Protein AF-A0A4U5UDA3-F1 (afdb_monomer)

Foldseek 3Di:
DDDPPPPDDDDDPVPDDPPPVVVVDDDDDDDDQDDDDPDPVHDPDPDDDDPCLPPPPPPDDHDDPVPDPVPPPDDPDDPDDDDDDDDPQDDDDPPPDAPNDPDHDPPDDPDPVCVVVVVVVVVVVVVVVPDDDDPPPDPPDPDDPDDDDPPDDPDPDDPDDDPDDPDDPPDCPDDDPPDDDADDVDDVPDPDPPPPPDDPDVPDDDDDDDDDDDPDDDDDDPDDPDDDDDPVVVVCVVPDDPVCPPPDDPPPDDD

Sequence (255 aa):
MSYISVGDKYIPHTNRPFNESAYRSRQMQAGIAKQRCALQNGFFDKTFNRIFERSYYGTLSGPVEAMSPLSVPRKAHRPPGRNIVTSPPKKGSGYSYPNVTLSKIELYASDPYGRAKEALKREATVHRSKLRGGPFKLNLHPSDYFQGNPYRTDKPLPPANKPVPPGQKVSPVPFKPPSPSKKIGGMKAGTFDTYPSHSADPYIIRRSKKSNQEPVFRPAPGPKSTPVKSIIAVNVNRSVHSANYTSAIPTVMTV

Secondary structure (DSSP, 8-state):
---TTSSPPP--GGG--S-TTTTTSPPP-PPPPPP--SSSTTSSSSS---TTTT-TT-SS-S--GGG-TTTS-PPPPPPPPPPP-PPPPPPS-TTTSTTSSSSPP------TT-HHHHHHHHHHHHHHHH--SSS---------SSPPPTT---SPPPPPPPPPP------------SSPPPPTTS----SS---------TT---PPPPP----------PPPSS-PPPHHHHHHHHH--TTTTTS--------

Mean predicted aligned error: 24.41 Å

InterPro domains:
  IPR029358 Cilia-and flagella-associated protein 96 [PF15239] (1-54)
  IPR029358 Cilia-and flagella-associated protein 96 [PF15239] (55-237)
  IPR029358 Cilia-and flagella-associated protein 96 [PTHR31144] (55-242)

Structure (mmCIF, N/CA/C/O backbone):
data_AF-A0A4U5UDA3-F1
#
_entry.id   AF-A0A4U5UDA3-F1
#
loop_
_atom_site.group_PDB
_atom_site.id
_atom_site.type_symbol
_atom_site.label_atom_id
_atom_site.label_alt_id
_atom_site.label_comp_id
_atom_site.label_asym_id
_atom_site.label_entity_id
_atom_site.label_seq_id
_atom_site.pdbx_PDB_ins_code
_atom_site.Cartn_x
_atom_site.Cartn_y
_atom_site.Cartn_z
_atom_site.occupancy
_atom_site.B_iso_or_equiv
_atom_site.auth_seq_id
_atom_site.auth_comp_id
_atom_site.auth_asym_id
_atom_site.auth_atom_id
_atom_site.pdbx_PDB_model_num
ATOM 1 N N . MET A 1 1 ? 50.862 -26.702 3.708 1.00 57.09 1 MET A N 1
ATOM 2 C CA . MET A 1 1 ? 50.309 -25.579 4.494 1.00 57.09 1 MET A CA 1
ATOM 3 C C . MET A 1 1 ? 49.448 -24.731 3.563 1.00 57.09 1 MET A C 1
ATOM 5 O O . MET A 1 1 ? 49.996 -23.978 2.771 1.00 57.09 1 MET A O 1
ATOM 9 N N . SER A 1 2 ? 48.130 -24.925 3.547 1.00 57.81 2 SER A N 1
ATOM 10 C CA . SER A 1 2 ? 47.209 -24.116 2.733 1.00 57.81 2 SER A CA 1
ATOM 11 C C . SER A 1 2 ? 46.661 -22.963 3.572 1.00 57.81 2 SER A C 1
ATOM 13 O O . SER A 1 2 ? 46.203 -23.184 4.692 1.00 57.81 2 SER A O 1
ATOM 15 N N . TYR A 1 3 ? 46.726 -21.739 3.048 1.00 63.91 3 TYR A N 1
ATOM 16 C CA . TYR A 1 3 ? 46.222 -20.550 3.734 1.00 63.91 3 TYR A CA 1
ATOM 17 C C . TYR A 1 3 ? 44.693 -20.484 3.660 1.00 63.91 3 TYR A C 1
ATOM 19 O O . TYR A 1 3 ? 44.097 -20.664 2.603 1.00 63.91 3 TYR A O 1
ATOM 27 N N . ILE A 1 4 ? 44.074 -20.198 4.804 1.00 68.56 4 ILE A N 1
ATOM 28 C CA . ILE A 1 4 ? 42.623 -20.247 5.054 1.00 68.56 4 ILE A CA 1
ATOM 29 C C . ILE A 1 4 ? 41.870 -19.066 4.402 1.00 68.56 4 ILE A C 1
ATOM 31 O O . ILE A 1 4 ? 40.653 -18.998 4.461 1.00 68.56 4 ILE A O 1
ATOM 35 N N . SER A 1 5 ? 42.582 -18.112 3.797 1.00 68.56 5 SER A N 1
ATOM 36 C CA . SER A 1 5 ? 42.039 -16.815 3.367 1.00 68.56 5 SER A CA 1
ATOM 37 C C . SER A 1 5 ? 41.982 -16.613 1.851 1.00 68.56 5 SER A C 1
ATOM 39 O O . SER A 1 5 ? 41.682 -15.512 1.385 1.00 68.56 5 SER A O 1
ATOM 41 N N . VAL A 1 6 ? 42.276 -17.640 1.050 1.00 63.12 6 VAL A N 1
ATOM 42 C CA . VAL A 1 6 ? 42.279 -17.507 -0.412 1.00 63.12 6 VAL A CA 1
ATOM 43 C C . VAL A 1 6 ? 40.845 -17.617 -0.942 1.00 63.12 6 VAL A C 1
ATOM 45 O O . VAL A 1 6 ? 40.349 -18.712 -1.185 1.00 63.12 6 VAL A O 1
ATOM 48 N N . GLY A 1 7 ? 40.179 -16.470 -1.117 1.00 70.38 7 GLY A N 1
ATOM 49 C CA . GLY A 1 7 ? 38.865 -16.362 -1.771 1.00 70.38 7 GLY A CA 1
ATOM 50 C C . GLY A 1 7 ? 37.795 -15.601 -0.983 1.00 70.38 7 GLY A C 1
ATOM 51 O O . GLY A 1 7 ? 36.804 -15.163 -1.572 1.00 70.38 7 GLY A O 1
ATOM 52 N N . ASP A 1 8 ? 38.006 -15.373 0.314 1.00 78.56 8 ASP A N 1
ATOM 53 C CA . ASP A 1 8 ? 37.035 -14.674 1.153 1.00 78.56 8 ASP A CA 1
ATOM 54 C C . ASP A 1 8 ? 37.153 -13.153 1.011 1.00 78.56 8 ASP A C 1
ATOM 56 O O . ASP A 1 8 ? 38.218 -12.551 1.167 1.00 78.56 8 ASP A O 1
ATOM 60 N N . LYS A 1 9 ? 36.025 -12.499 0.713 1.00 75.44 9 LYS A N 1
ATOM 61 C CA . LYS A 1 9 ? 35.951 -11.037 0.615 1.00 75.44 9 LYS A CA 1
ATOM 62 C C . LYS A 1 9 ? 36.095 -10.428 2.010 1.00 75.44 9 LYS A C 1
ATOM 64 O O . LYS A 1 9 ? 35.239 -10.639 2.865 1.00 75.44 9 LYS A O 1
ATOM 69 N N . TYR A 1 10 ? 37.139 -9.628 2.217 1.00 72.69 10 TYR A N 1
ATOM 70 C CA . TYR A 1 10 ? 37.336 -8.870 3.452 1.00 72.69 10 TYR A CA 1
ATOM 71 C C . TYR A 1 10 ? 36.160 -7.910 3.705 1.00 72.69 10 TYR A C 1
ATOM 73 O O . TYR A 1 10 ? 35.870 -7.040 2.881 1.00 72.69 10 TYR A O 1
ATOM 81 N N . ILE A 1 11 ? 35.486 -8.060 4.851 1.00 72.31 11 ILE A N 1
ATOM 82 C CA . ILE A 1 11 ? 34.421 -7.154 5.301 1.00 72.31 11 ILE A CA 1
ATOM 83 C C . ILE A 1 11 ? 35.021 -6.217 6.356 1.00 72.31 11 ILE A C 1
ATOM 85 O O . ILE A 1 11 ? 35.359 -6.682 7.447 1.00 72.31 11 ILE A O 1
ATOM 89 N N . PRO A 1 12 ? 35.159 -4.907 6.078 1.00 73.12 12 PRO A N 1
ATOM 90 C CA . PRO A 1 12 ? 35.740 -3.980 7.036 1.00 73.12 12 PRO A CA 1
ATOM 91 C C . PRO A 1 12 ? 34.830 -3.834 8.263 1.00 73.12 12 PRO A C 1
ATOM 93 O O . PRO A 1 12 ? 33.619 -3.635 8.149 1.00 73.12 12 PRO A O 1
ATOM 96 N N . HIS A 1 13 ? 35.430 -3.890 9.454 1.00 67.62 13 HIS A N 1
ATOM 97 C CA . HIS A 1 13 ? 34.726 -3.784 10.740 1.00 67.62 13 HIS A CA 1
ATOM 98 C C . HIS A 1 13 ? 34.085 -2.401 10.983 1.00 67.62 13 HIS A C 1
ATOM 100 O O . HIS A 1 13 ? 33.337 -2.211 11.935 1.00 67.62 13 HIS A O 1
ATOM 106 N N . THR A 1 14 ? 34.346 -1.426 10.113 1.00 70.44 14 THR A N 1
ATOM 107 C CA . THR A 1 14 ? 33.952 -0.024 10.288 1.00 70.44 14 THR A CA 1
ATOM 108 C C . THR A 1 14 ? 32.455 0.247 10.116 1.00 70.44 14 THR A C 1
ATOM 110 O O . THR A 1 14 ? 31.993 1.292 10.558 1.00 70.44 14 THR A O 1
ATOM 113 N N . ASN A 1 15 ? 31.676 -0.678 9.539 1.00 61.84 15 ASN A N 1
ATOM 114 C CA . ASN A 1 15 ? 30.253 -0.455 9.231 1.00 61.84 15 ASN A CA 1
ATOM 115 C C . ASN A 1 15 ? 29.266 -1.325 10.028 1.00 61.84 15 ASN A C 1
ATOM 117 O O . ASN A 1 15 ? 28.078 -1.343 9.700 1.00 61.84 15 ASN A O 1
ATOM 121 N N . ARG A 1 16 ? 29.711 -2.050 11.064 1.00 69.06 16 ARG A N 1
ATOM 122 C CA . ARG A 1 16 ? 28.808 -2.870 11.886 1.00 69.06 16 ARG A CA 1
ATOM 123 C C . ARG A 1 16 ? 28.609 -2.221 13.259 1.00 69.06 16 ARG A C 1
ATOM 125 O O . ARG A 1 16 ? 29.498 -2.333 14.098 1.00 69.06 16 ARG A O 1
ATOM 132 N N . PRO A 1 17 ? 27.474 -1.540 13.512 1.00 70.19 17 PRO A N 1
ATOM 133 C CA . PRO A 1 17 ? 27.211 -0.985 14.831 1.00 70.19 17 PRO A CA 1
ATOM 134 C C . PRO A 1 17 ? 27.114 -2.123 15.852 1.00 70.19 17 PRO A C 1
ATOM 136 O O . PRO A 1 17 ? 26.451 -3.138 15.617 1.00 70.19 17 PRO A O 1
ATOM 139 N N . PHE A 1 18 ? 27.793 -1.957 16.984 1.00 75.75 18 PHE A N 1
ATOM 140 C CA . PHE A 1 18 ? 27.690 -2.882 18.105 1.00 75.75 18 PHE A CA 1
ATOM 141 C C . PHE A 1 18 ? 26.236 -2.907 18.607 1.00 75.75 18 PHE A C 1
ATOM 143 O O . PHE A 1 18 ? 25.654 -1.857 18.867 1.00 75.75 18 PHE A O 1
ATOM 150 N N . ASN A 1 19 ? 25.653 -4.103 18.734 1.00 75.38 19 ASN A N 1
ATOM 151 C CA . ASN A 1 19 ? 24.286 -4.326 19.226 1.00 75.38 19 ASN A CA 1
ATOM 152 C C . ASN A 1 19 ? 23.166 -3.691 18.364 1.00 75.38 19 ASN A C 1
ATOM 154 O O . ASN A 1 19 ? 22.422 -2.808 18.791 1.00 75.38 19 ASN A O 1
ATOM 158 N N . GLU A 1 20 ? 22.996 -4.207 17.145 1.00 75.56 20 GLU A N 1
ATOM 159 C CA . GLU A 1 20 ? 21.968 -3.780 16.181 1.00 75.56 20 GLU A CA 1
ATOM 160 C C . GLU A 1 20 ? 20.523 -3.843 16.726 1.00 75.56 20 GLU A C 1
ATOM 162 O O . GLU A 1 20 ? 19.676 -3.030 16.348 1.00 75.56 20 GLU A O 1
ATOM 167 N N . SER A 1 21 ? 20.229 -4.765 17.649 1.00 75.69 21 SER A N 1
ATOM 168 C CA . SER A 1 21 ? 18.910 -4.883 18.286 1.00 75.69 21 SER A CA 1
ATOM 169 C C . SER A 1 21 ? 18.528 -3.659 19.117 1.00 75.69 21 SER A C 1
ATOM 171 O O . SER A 1 21 ? 17.359 -3.271 19.103 1.00 75.69 21 SER A O 1
ATOM 173 N N . ALA A 1 22 ? 19.492 -3.012 19.780 1.00 74.44 22 ALA A N 1
ATOM 174 C CA . ALA A 1 22 ? 19.234 -1.838 20.615 1.00 74.44 22 ALA A CA 1
ATOM 175 C C . ALA A 1 22 ? 18.754 -0.624 19.800 1.00 74.44 22 ALA A C 1
ATOM 177 O O . ALA A 1 22 ? 17.967 0.183 20.292 1.00 74.44 22 ALA A O 1
ATOM 178 N N . TYR A 1 23 ? 19.161 -0.527 18.530 1.00 70.44 23 TYR A N 1
ATOM 179 C CA . TYR A 1 23 ? 18.748 0.549 17.622 1.00 70.44 23 TYR A CA 1
ATOM 180 C C . TYR A 1 23 ? 17.353 0.344 17.018 1.00 70.44 23 TYR A C 1
ATOM 182 O O . TYR A 1 23 ? 16.789 1.274 16.442 1.00 70.44 23 TYR A O 1
ATOM 190 N N . ARG A 1 24 ? 16.792 -0.870 17.107 1.00 76.38 24 ARG A N 1
ATOM 191 C CA . ARG A 1 24 ? 15.527 -1.234 16.446 1.00 76.38 24 ARG A CA 1
ATOM 192 C C . ARG A 1 24 ? 14.320 -1.261 17.392 1.00 76.38 24 ARG A C 1
ATOM 194 O O . ARG A 1 24 ? 13.186 -1.212 16.918 1.00 76.38 24 ARG A O 1
ATOM 201 N N . SER A 1 25 ? 14.529 -1.347 18.705 1.00 78.62 25 SER A N 1
ATOM 202 C CA . SER A 1 25 ? 13.454 -1.407 19.709 1.00 78.62 25 SER A CA 1
ATOM 203 C C . SER A 1 25 ? 12.977 -0.025 20.182 1.00 78.62 25 SER A C 1
ATOM 205 O O . SER A 1 25 ? 13.699 0.965 20.089 1.00 78.62 25 SER A O 1
ATOM 207 N N . ARG A 1 26 ? 11.752 0.054 20.728 1.00 79.75 26 ARG A N 1
ATOM 208 C CA . ARG A 1 26 ? 11.249 1.284 21.374 1.00 79.75 26 ARG A CA 1
ATOM 209 C C . ARG A 1 26 ? 12.053 1.584 22.638 1.00 79.75 26 ARG A C 1
ATOM 211 O O . ARG A 1 26 ? 12.316 0.678 23.422 1.00 79.75 26 ARG A O 1
ATOM 218 N N . GLN A 1 27 ? 12.381 2.855 22.844 1.00 84.31 27 GLN A N 1
ATOM 219 C CA . GLN A 1 27 ? 13.048 3.323 24.057 1.00 84.31 27 GLN A CA 1
ATOM 220 C C . GLN A 1 27 ? 12.065 3.451 25.229 1.00 84.31 27 GLN A C 1
ATOM 222 O O . GLN A 1 27 ? 10.860 3.633 25.031 1.00 84.31 27 GLN A O 1
ATOM 227 N N . MET A 1 28 ? 12.601 3.371 26.450 1.00 86.06 28 MET A N 1
ATOM 228 C CA . MET A 1 28 ? 11.860 3.651 27.681 1.00 86.06 28 MET A CA 1
ATOM 229 C C . MET A 1 28 ? 11.322 5.085 27.658 1.00 86.06 28 MET A C 1
ATOM 231 O O . MET A 1 28 ? 12.048 6.023 27.334 1.00 86.06 28 MET A O 1
ATOM 235 N N . GLN A 1 29 ? 10.049 5.263 28.009 1.00 79.19 29 GLN A N 1
ATOM 236 C CA . GLN A 1 29 ? 9.450 6.592 28.127 1.00 79.19 29 GLN A CA 1
ATOM 237 C C . GLN A 1 29 ? 9.754 7.171 29.508 1.00 79.19 29 GLN A C 1
ATOM 239 O O . GLN A 1 29 ? 9.240 6.684 30.513 1.00 79.19 29 GLN A O 1
ATOM 244 N N . ALA A 1 30 ? 10.569 8.223 29.555 1.00 81.88 30 ALA A N 1
ATOM 245 C CA . ALA A 1 30 ? 10.743 9.033 30.753 1.00 81.88 30 ALA A CA 1
ATOM 246 C C . ALA A 1 30 ? 9.630 10.091 30.832 1.00 81.88 30 ALA A C 1
ATOM 248 O O . ALA A 1 30 ? 9.292 10.732 29.834 1.00 81.88 30 ALA A O 1
ATOM 249 N N . GLY A 1 31 ? 9.040 10.264 32.016 1.00 76.25 31 GLY A N 1
ATOM 250 C CA . GLY A 1 31 ? 8.068 11.328 32.263 1.00 76.25 31 GLY A CA 1
ATOM 251 C C . GLY A 1 31 ? 8.753 12.695 32.292 1.00 76.25 31 GLY A C 1
ATOM 252 O O . GLY A 1 31 ? 9.792 12.852 32.925 1.00 76.25 31 GLY A O 1
ATOM 253 N N . ILE A 1 32 ? 8.168 13.687 31.620 1.00 76.12 32 ILE A N 1
ATOM 254 C CA . ILE A 1 32 ? 8.631 15.081 31.668 1.00 76.12 32 ILE A CA 1
ATOM 255 C C . ILE A 1 32 ? 7.875 15.803 32.788 1.00 76.12 32 ILE A C 1
ATOM 257 O O . ILE A 1 32 ? 6.660 15.626 32.933 1.00 76.12 32 ILE A O 1
ATOM 261 N N . ALA A 1 33 ? 8.580 16.626 33.569 1.00 73.81 33 ALA A N 1
ATOM 262 C CA . ALA A 1 33 ? 7.957 17.493 34.563 1.00 73.81 33 ALA A CA 1
ATOM 263 C C . ALA A 1 33 ? 6.972 18.452 33.872 1.00 73.81 33 ALA A C 1
ATOM 265 O O . ALA A 1 33 ? 7.333 19.180 32.947 1.00 73.81 33 ALA A O 1
ATOM 266 N N . LYS A 1 34 ? 5.705 18.433 34.293 1.00 72.31 34 LYS A N 1
ATOM 267 C CA . LYS A 1 34 ? 4.675 19.311 33.730 1.00 72.31 34 LYS A CA 1
ATOM 268 C C . LYS A 1 34 ? 4.820 20.711 34.326 1.00 72.31 34 LYS A C 1
ATOM 270 O O . LYS A 1 34 ? 4.947 20.857 35.540 1.00 72.31 34 LYS A O 1
ATOM 275 N N . GLN A 1 35 ? 4.775 21.736 33.477 1.00 73.06 35 GLN A N 1
ATOM 276 C CA . GLN A 1 35 ? 4.715 23.128 33.921 1.00 73.06 35 GLN A CA 1
ATOM 277 C C . GLN A 1 35 ? 3.438 23.353 34.746 1.00 73.06 35 GLN A C 1
ATOM 279 O O . GLN A 1 35 ? 2.376 22.823 34.405 1.00 73.06 35 GLN A O 1
ATOM 284 N N . ARG A 1 36 ? 3.544 24.126 35.838 1.00 62.91 36 ARG A N 1
ATOM 285 C CA . ARG A 1 36 ? 2.412 24.438 36.722 1.00 62.91 36 ARG A CA 1
ATOM 286 C C . ARG A 1 36 ? 1.279 25.063 35.902 1.00 62.91 36 ARG A C 1
ATOM 288 O O . ARG A 1 36 ? 1.431 26.151 35.358 1.00 62.91 36 ARG A O 1
ATOM 295 N N . CYS A 1 37 ? 0.157 24.361 35.813 1.00 63.38 37 CYS A N 1
ATOM 296 C CA . CYS A 1 37 ? -1.079 24.823 35.192 1.00 63.38 37 CYS A CA 1
ATOM 297 C C . CYS A 1 37 ? -2.231 24.574 36.173 1.00 63.38 37 CYS A C 1
ATOM 299 O O . CYS A 1 37 ? -2.117 23.712 37.040 1.00 63.38 37 CYS A O 1
ATOM 301 N N . ALA A 1 38 ? -3.342 25.304 36.051 1.00 65.75 38 ALA A N 1
ATOM 302 C CA . ALA A 1 38 ? -4.508 25.189 36.942 1.00 65.75 38 ALA A CA 1
ATOM 303 C C . ALA A 1 38 ? -5.289 23.856 36.801 1.00 65.75 38 ALA A C 1
ATOM 305 O O . ALA A 1 38 ? -6.455 23.761 37.173 1.00 65.75 38 ALA A O 1
ATOM 306 N N . LEU A 1 39 ? -4.665 22.828 36.224 1.00 70.50 39 LEU A N 1
ATOM 307 C CA . LEU A 1 39 ? -5.211 21.490 36.042 1.00 70.50 39 LEU A CA 1
ATOM 308 C C . LEU A 1 39 ? -4.577 20.544 37.068 1.00 70.50 39 LEU A C 1
ATOM 310 O O . LEU A 1 39 ? -3.400 20.671 37.390 1.00 70.50 39 LEU A O 1
ATOM 314 N N . GLN A 1 40 ? -5.305 19.502 37.479 1.00 71.06 40 GLN A N 1
ATOM 315 C CA . GLN A 1 40 ? -4.793 18.458 38.389 1.00 71.06 40 GLN A CA 1
ATOM 316 C C . GLN A 1 40 ? -3.610 17.650 37.801 1.00 71.06 40 GLN A C 1
ATOM 318 O O . GLN A 1 40 ? -2.985 16.828 38.470 1.00 71.06 40 GLN A O 1
ATOM 323 N N . ASN A 1 41 ? -3.281 17.878 36.528 1.00 68.06 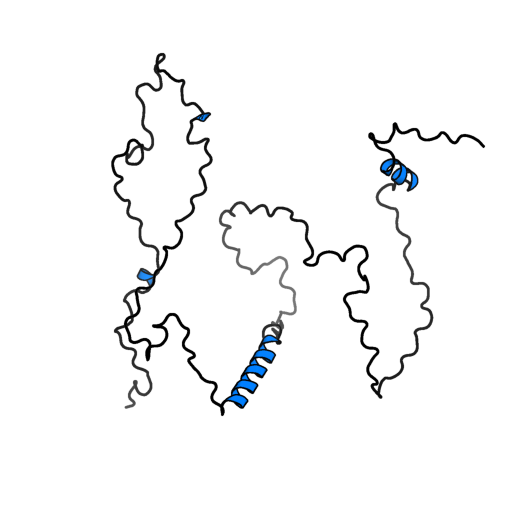41 ASN A N 1
ATOM 324 C CA . ASN A 1 41 ? -2.200 17.223 35.807 1.00 68.06 41 ASN A CA 1
ATOM 325 C C . ASN A 1 41 ? -0.824 17.651 36.350 1.00 68.06 41 ASN A C 1
ATOM 327 O O . ASN A 1 41 ? -0.203 18.560 35.811 1.00 68.06 41 ASN A O 1
ATOM 331 N N . GLY A 1 42 ? -0.317 16.939 37.355 1.00 71.06 42 GLY A N 1
ATOM 332 C CA . GLY A 1 42 ? 0.996 17.201 37.960 1.00 71.06 42 GLY A CA 1
ATOM 333 C C . GLY A 1 42 ? 1.051 16.967 39.469 1.00 71.06 42 GLY A C 1
ATOM 334 O O . GLY A 1 42 ? 2.142 16.916 40.025 1.00 71.06 42 GLY A O 1
ATOM 335 N N . PHE A 1 43 ? -0.100 16.789 40.117 1.00 76.25 43 PHE A N 1
ATOM 336 C CA . PHE A 1 43 ? -0.181 16.386 41.518 1.00 76.25 43 PHE A CA 1
ATOM 337 C C . PHE A 1 43 ? -0.091 14.861 41.647 1.00 76.25 43 PHE A C 1
ATOM 339 O O . PHE A 1 43 ? -0.511 14.131 40.746 1.00 76.25 43 PHE A O 1
ATOM 346 N N . PHE A 1 44 ? 0.469 14.382 42.761 1.00 78.00 44 PHE A N 1
ATOM 347 C CA . PHE A 1 44 ? 0.538 12.948 43.068 1.00 78.00 44 PHE A CA 1
ATOM 348 C C . PHE A 1 44 ? -0.862 12.342 43.249 1.00 78.00 44 PHE A C 1
ATOM 350 O O . PHE A 1 44 ? -1.102 11.205 42.837 1.00 78.00 44 PHE A O 1
ATOM 357 N N . ASP A 1 45 ? -1.799 13.134 43.776 1.00 78.12 45 ASP A N 1
ATOM 358 C CA . ASP A 1 45 ? -3.186 12.733 43.965 1.00 78.12 45 ASP A CA 1
ATOM 359 C C . ASP A 1 45 ? -4.027 12.957 42.710 1.00 78.12 45 ASP A C 1
ATOM 361 O O . ASP A 1 45 ? -4.078 14.044 42.123 1.00 78.12 45 ASP A O 1
ATOM 365 N N . LYS A 1 46 ? -4.746 11.899 42.323 1.00 75.69 46 LYS A N 1
ATOM 366 C CA . LYS A 1 46 ? -5.603 11.876 41.130 1.00 75.69 46 LYS A CA 1
ATOM 367 C C . LYS A 1 46 ? -6.801 12.822 41.237 1.00 75.69 46 LYS A C 1
ATOM 369 O O . LYS A 1 46 ? -7.331 13.235 40.208 1.00 75.69 46 LYS A O 1
ATOM 374 N N . THR A 1 47 ? -7.238 13.135 42.452 1.00 75.88 47 THR A N 1
ATOM 375 C CA . THR A 1 47 ? -8.434 13.932 42.739 1.00 75.88 47 THR A CA 1
ATOM 376 C C . THR A 1 47 ? -8.103 15.045 43.720 1.00 75.88 47 THR A C 1
ATOM 378 O O . THR A 1 47 ? -7.357 14.835 44.672 1.00 75.88 47 THR A O 1
ATOM 381 N N . PHE A 1 48 ? -8.676 16.225 43.495 1.00 73.88 48 PHE A N 1
ATOM 382 C CA . PHE A 1 48 ? -8.575 17.350 44.417 1.00 73.88 48 PHE A CA 1
ATOM 383 C C . PHE A 1 48 ? -9.794 17.363 45.336 1.00 73.88 48 PHE A C 1
ATOM 385 O O . PHE A 1 48 ? -10.917 17.515 44.858 1.00 73.88 48 PHE A O 1
ATOM 392 N N . ASN A 1 49 ? -9.576 17.209 46.640 1.00 71.31 49 ASN A N 1
ATOM 393 C CA . ASN A 1 49 ? -10.652 17.250 47.626 1.00 71.31 49 ASN A CA 1
ATOM 394 C C . ASN A 1 49 ? -10.978 18.711 47.962 1.00 71.31 49 ASN A C 1
ATOM 396 O O . ASN A 1 49 ? -10.144 19.420 48.529 1.00 71.31 49 ASN A O 1
ATOM 400 N N . ARG A 1 50 ? -12.187 19.175 47.621 1.00 73.88 50 ARG A N 1
ATOM 401 C CA . ARG A 1 50 ? -12.637 20.538 47.941 1.00 73.88 50 ARG A CA 1
ATOM 402 C C . ARG A 1 50 ? -13.304 20.586 49.310 1.00 73.88 50 ARG A C 1
ATOM 404 O O . ARG A 1 50 ? -14.271 19.880 49.565 1.00 73.88 50 ARG A O 1
ATOM 411 N N . ILE A 1 51 ? -12.836 21.500 50.156 1.00 69.56 51 ILE A N 1
ATOM 412 C CA . ILE A 1 51 ? -13.309 21.686 51.541 1.00 69.56 51 ILE A CA 1
ATOM 413 C C . ILE A 1 51 ? -14.817 22.004 51.601 1.00 69.56 51 ILE A C 1
ATOM 415 O O . ILE A 1 51 ? -15.495 21.629 52.552 1.00 69.56 51 ILE A O 1
ATOM 419 N N . PHE A 1 52 ? -15.367 22.638 50.560 1.00 62.81 52 PHE A N 1
ATOM 420 C CA . PHE A 1 52 ? -16.765 23.082 50.517 1.00 62.81 52 PHE A CA 1
ATOM 421 C C . PHE A 1 52 ? -17.719 22.173 49.731 1.00 62.81 52 PHE A C 1
ATOM 423 O O . PHE A 1 52 ? -18.883 22.531 49.581 1.00 62.81 52 PHE A O 1
ATOM 430 N N . GLU A 1 53 ? -17.294 20.989 49.272 1.00 62.91 53 GLU A N 1
ATOM 431 C CA . GLU A 1 53 ? -18.160 20.071 48.497 1.00 62.91 53 GLU A CA 1
ATOM 432 C C . GLU A 1 53 ? -19.392 19.545 49.272 1.00 62.91 53 GLU A C 1
ATOM 434 O O . GLU A 1 53 ? -20.232 18.861 48.696 1.00 62.91 53 GLU A O 1
ATOM 439 N N . ARG A 1 54 ? -19.535 19.880 50.564 1.00 58.94 54 ARG A N 1
ATOM 440 C CA . ARG A 1 54 ? -20.670 19.499 51.427 1.00 58.94 54 ARG A CA 1
ATOM 441 C C . ARG A 1 54 ? -21.310 20.666 52.199 1.00 58.94 54 ARG A C 1
ATOM 443 O O . ARG A 1 54 ? -22.038 20.424 53.157 1.00 58.94 54 ARG A O 1
ATOM 450 N N . SER A 1 55 ? -21.037 21.921 51.834 1.00 63.03 55 SER A N 1
ATOM 451 C CA . SER A 1 55 ? -21.651 23.077 52.511 1.00 63.03 55 SER A CA 1
ATOM 452 C C . SER A 1 55 ? -23.059 23.363 51.977 1.00 63.03 55 SER A C 1
ATOM 454 O O . SER A 1 55 ? -23.249 23.459 50.767 1.00 63.03 55 SER A O 1
ATOM 456 N N . TYR A 1 56 ? -24.028 23.563 52.877 1.00 58.91 56 TYR A N 1
ATOM 457 C CA . TYR A 1 56 ? -25.431 23.886 52.560 1.00 58.91 56 TYR A CA 1
ATOM 458 C C . TYR A 1 56 ? -25.597 25.204 51.776 1.00 58.91 56 TYR A C 1
ATOM 460 O O . TYR A 1 56 ? -26.544 25.357 5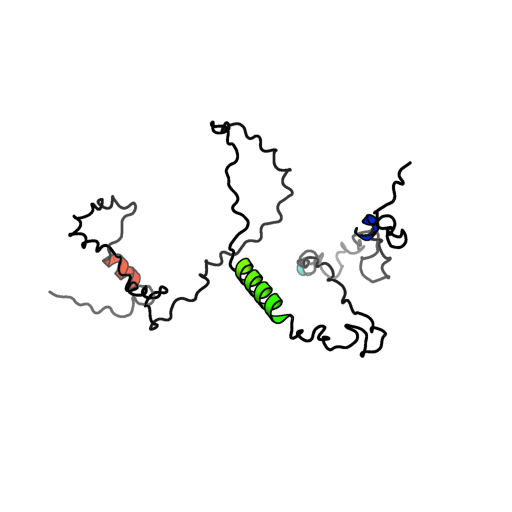1.012 1.00 58.91 56 TYR A O 1
ATOM 468 N N . TYR A 1 57 ? -24.645 26.133 51.916 1.00 59.59 57 TYR A N 1
ATOM 469 C CA . TYR A 1 57 ? -24.639 27.437 51.237 1.00 59.59 57 TYR A CA 1
ATOM 470 C C . TYR A 1 57 ? -23.670 27.500 50.042 1.00 59.59 57 TYR A C 1
ATOM 472 O O . TYR A 1 57 ? -23.410 28.576 49.506 1.00 59.59 57 TYR A O 1
ATOM 480 N N . GLY A 1 58 ? -23.101 26.360 49.631 1.00 56.66 58 GLY A N 1
ATOM 481 C CA . GLY A 1 58 ? -22.234 26.267 48.460 1.00 56.66 58 GLY A CA 1
ATOM 482 C C . GLY A 1 58 ? -23.040 26.466 47.181 1.00 56.66 58 GLY A C 1
ATOM 483 O O . GLY A 1 58 ? -23.800 25.595 46.767 1.00 56.66 58 GLY A O 1
ATOM 484 N N . THR A 1 59 ? -22.890 27.631 46.565 1.00 56.47 59 THR A N 1
ATOM 485 C CA . THR A 1 59 ? -23.469 27.975 45.269 1.00 56.47 59 THR A CA 1
ATOM 486 C C . THR A 1 59 ? -23.045 26.965 44.203 1.00 56.47 59 THR A C 1
ATOM 488 O O . THR A 1 59 ? -21.859 26.782 43.938 1.00 56.47 59 THR A O 1
ATOM 491 N N . LEU A 1 60 ? -24.057 26.381 43.554 1.00 52.62 60 LEU A N 1
ATOM 492 C CA . LEU A 1 60 ? -24.017 25.315 42.547 1.00 52.62 60 LEU A CA 1
ATOM 493 C C . LEU A 1 60 ? -23.966 23.913 43.166 1.00 52.62 60 LEU A C 1
ATOM 495 O O . LEU A 1 60 ? -22.954 23.456 43.688 1.00 52.62 60 LEU A O 1
ATOM 499 N N . SER A 1 61 ? -25.127 23.262 43.069 1.00 53.56 61 SER A N 1
ATOM 500 C CA . SER A 1 61 ? -25.413 21.864 43.378 1.00 53.56 61 SER A CA 1
ATOM 501 C C . SER A 1 61 ? -24.235 20.930 43.105 1.00 53.56 61 SER A C 1
ATOM 503 O O . SER A 1 61 ? -23.489 21.144 42.147 1.00 53.56 61 SER A O 1
ATOM 505 N N . GLY A 1 62 ? -24.141 19.861 43.904 1.00 62.91 62 GLY A N 1
ATOM 506 C CA . GLY A 1 62 ? -23.184 18.763 43.743 1.00 62.91 62 GLY A CA 1
ATOM 507 C C . GLY A 1 62 ? -23.017 18.271 42.295 1.00 62.91 62 GLY A C 1
ATOM 508 O O . GLY A 1 62 ? -23.799 18.637 41.422 1.00 62.91 62 GLY A O 1
ATOM 509 N N . PRO A 1 63 ? -21.983 17.454 42.027 1.00 58.12 63 PRO A N 1
ATOM 510 C CA . PRO A 1 63 ? -21.428 17.212 40.694 1.00 58.12 63 PRO A CA 1
ATOM 511 C C . PRO A 1 63 ? -22.512 17.060 39.621 1.00 58.12 63 PRO A C 1
ATOM 513 O O . PRO A 1 63 ? -23.145 16.016 39.501 1.00 58.12 63 PRO A O 1
ATOM 516 N N . VAL A 1 64 ? -22.733 18.130 38.851 1.00 62.50 64 VAL A N 1
ATOM 517 C CA . VAL A 1 64 ? -23.722 18.148 37.774 1.00 62.50 64 VAL A CA 1
ATOM 518 C C . VAL A 1 64 ? -23.263 17.131 36.738 1.00 62.50 64 VAL A C 1
ATOM 520 O O . VAL A 1 64 ? -22.222 17.321 36.107 1.00 62.50 64 VAL A O 1
ATOM 523 N N . GLU A 1 65 ? -24.017 16.045 36.556 1.00 62.34 65 GLU A N 1
ATOM 524 C CA . GLU A 1 65 ? -23.644 14.959 35.637 1.00 62.34 65 GLU A CA 1
ATOM 525 C C . GLU A 1 65 ? -23.401 15.461 34.203 1.00 62.34 65 GLU A C 1
ATOM 527 O O . GLU A 1 65 ? -22.521 14.956 33.499 1.00 62.34 65 GLU A O 1
ATOM 532 N N . ALA A 1 66 ? -24.103 16.527 33.800 1.00 63.72 66 ALA A N 1
ATOM 533 C CA . ALA A 1 66 ? -23.915 17.194 32.512 1.00 63.72 66 ALA A CA 1
ATOM 534 C C . ALA A 1 66 ? -22.528 17.849 32.346 1.00 63.72 66 ALA A C 1
ATOM 536 O O . ALA A 1 66 ? -22.062 18.014 31.222 1.00 63.72 66 ALA A O 1
ATOM 537 N N . MET A 1 67 ? -21.852 18.199 33.444 1.00 62.16 67 MET A N 1
ATOM 538 C CA . MET A 1 67 ? -20.496 18.764 33.444 1.00 62.16 67 MET A CA 1
ATOM 539 C C . MET A 1 67 ? -19.426 17.747 33.872 1.00 62.16 67 MET A C 1
ATOM 541 O O . MET A 1 67 ? -18.254 18.100 34.018 1.00 62.16 67 MET A O 1
ATOM 545 N N . SER A 1 68 ? -19.802 16.479 34.067 1.00 65.06 68 SER A N 1
ATOM 546 C CA . SER A 1 68 ? -18.868 15.423 34.449 1.00 65.06 68 SER A CA 1
ATOM 547 C C . SER A 1 68 ? -17.947 15.052 33.277 1.00 65.06 68 SER A C 1
ATOM 549 O O . SER A 1 68 ? -18.423 14.657 32.213 1.00 65.06 68 SER A O 1
ATOM 551 N N . PRO A 1 69 ? -16.613 15.058 33.445 1.00 62.47 69 PRO A N 1
ATOM 552 C CA . PRO A 1 69 ? -15.686 14.620 32.399 1.00 62.47 69 PRO A CA 1
ATOM 553 C C . PRO A 1 69 ? -15.774 13.110 32.101 1.00 62.47 69 PRO A C 1
ATOM 555 O O . PRO A 1 69 ? -15.079 12.626 31.207 1.00 62.47 69 PRO A O 1
ATOM 558 N N . LEU A 1 70 ? -16.582 12.360 32.864 1.00 66.94 70 LEU A N 1
ATOM 559 C CA . LEU A 1 70 ? -16.879 10.945 32.634 1.00 66.94 70 LEU A CA 1
ATOM 560 C C . LEU A 1 70 ? -17.986 10.739 31.590 1.00 66.94 70 LEU A C 1
ATOM 562 O O . LEU A 1 70 ? -17.967 9.717 30.907 1.00 66.94 70 LEU A O 1
ATOM 566 N N . SER A 1 71 ? -18.922 11.687 31.450 1.00 63.91 71 SER A N 1
ATOM 567 C CA . SER A 1 71 ? -20.033 11.587 30.490 1.00 63.91 71 SER A CA 1
ATOM 568 C C . SER A 1 71 ? -19.614 11.968 29.068 1.00 63.91 71 SER A C 1
ATOM 570 O O . SER A 1 71 ? -20.236 11.530 28.101 1.00 63.91 71 SER A O 1
ATOM 572 N N . VAL A 1 72 ? -18.516 12.719 28.914 1.00 75.00 72 VAL A N 1
ATOM 573 C CA . VAL A 1 72 ? -17.944 13.035 27.601 1.00 75.00 72 VAL A CA 1
ATOM 574 C C . VAL A 1 72 ? -17.161 11.821 27.085 1.00 75.00 72 VAL A C 1
ATOM 576 O O . VAL A 1 72 ? -16.108 11.492 27.645 1.00 75.00 72 VAL A O 1
ATOM 579 N N . PRO A 1 73 ? -17.605 11.152 26.002 1.00 77.94 73 PRO A N 1
ATOM 580 C CA . PRO A 1 73 ? -16.885 10.014 25.451 1.00 77.94 73 PRO A CA 1
ATOM 581 C C . PRO A 1 73 ? -15.487 10.462 25.021 1.00 77.94 73 PRO A C 1
ATOM 583 O O . PRO A 1 73 ? -15.312 11.268 24.101 1.00 77.94 73 PRO A O 1
ATOM 586 N N . ARG A 1 74 ? -14.461 9.942 25.704 1.00 76.75 74 ARG A N 1
ATOM 587 C CA . ARG A 1 74 ? -13.068 10.222 25.351 1.00 76.75 74 ARG A CA 1
ATOM 588 C C . ARG A 1 74 ? -12.820 9.696 23.943 1.00 76.75 74 ARG A C 1
ATOM 590 O O . ARG A 1 74 ? -12.962 8.502 23.683 1.00 76.75 74 ARG A O 1
ATOM 597 N N . LYS A 1 75 ? -12.429 10.588 23.029 1.00 80.38 75 LYS A N 1
ATOM 598 C CA . LYS A 1 75 ? -11.973 10.185 21.694 1.00 80.38 75 LYS A CA 1
ATOM 599 C C . LYS A 1 75 ? -10.837 9.177 21.866 1.00 80.38 75 LYS A C 1
ATOM 601 O O . LYS A 1 75 ? -9.925 9.408 22.660 1.00 80.38 75 LYS A O 1
ATOM 606 N N . ALA A 1 76 ? -10.901 8.069 21.130 1.00 87.81 76 ALA A N 1
ATOM 607 C CA . ALA A 1 76 ? -9.851 7.061 21.155 1.00 87.81 76 ALA A CA 1
ATOM 608 C C . ALA A 1 76 ? -8.493 7.721 20.869 1.00 87.81 76 ALA A C 1
ATOM 610 O O . ALA A 1 76 ? -8.361 8.494 19.915 1.00 87.81 76 ALA A O 1
ATOM 611 N N . HIS A 1 77 ? -7.499 7.429 21.710 1.00 87.75 77 HIS A N 1
ATOM 612 C CA . HIS A 1 77 ? -6.151 7.961 21.559 1.00 87.75 77 HIS A CA 1
ATOM 613 C C . HIS A 1 77 ? -5.591 7.562 20.188 1.00 87.75 77 HIS A C 1
ATOM 615 O O . HIS A 1 77 ? -5.392 6.379 19.904 1.00 87.75 77 HIS A O 1
ATOM 621 N N . ARG A 1 78 ? -5.328 8.557 19.336 1.00 85.88 78 ARG A N 1
ATOM 622 C CA . ARG A 1 78 ? -4.607 8.362 18.080 1.00 85.88 78 ARG A CA 1
ATOM 623 C C . ARG A 1 78 ? -3.124 8.570 18.368 1.00 85.88 78 ARG A C 1
ATOM 625 O O . ARG A 1 78 ? -2.774 9.657 18.826 1.00 85.88 78 ARG A O 1
ATOM 632 N N . PRO A 1 79 ? -2.259 7.566 18.139 1.00 87.25 79 PRO A N 1
ATOM 633 C CA . PRO A 1 79 ? -0.829 7.788 18.269 1.00 87.25 79 PRO A CA 1
ATOM 634 C C . PRO A 1 79 ? -0.408 8.907 17.305 1.00 87.25 79 PRO A C 1
ATOM 636 O O . PRO A 1 79 ? -0.984 9.010 16.214 1.00 87.25 79 PRO A O 1
ATOM 639 N N . PRO A 1 80 ? 0.570 9.744 17.687 1.00 89.31 80 PRO A N 1
ATOM 640 C CA . PRO A 1 80 ? 1.104 10.745 16.778 1.00 89.31 80 PRO A CA 1
ATOM 641 C C . PRO A 1 80 ? 1.586 10.057 15.496 1.00 89.31 80 PRO A C 1
ATOM 643 O O . PRO A 1 80 ? 2.202 8.988 15.540 1.00 89.31 80 PRO A O 1
ATOM 646 N N . GLY A 1 81 ? 1.250 10.650 14.349 1.00 87.56 81 GLY A N 1
ATOM 647 C CA . GLY A 1 81 ? 1.724 10.175 13.053 1.00 87.56 81 GLY A CA 1
ATOM 648 C C . GLY A 1 81 ? 3.247 10.266 12.950 1.00 87.56 81 GLY A C 1
ATOM 649 O O . GLY A 1 81 ? 3.911 10.905 13.765 1.00 87.56 81 GLY A O 1
ATOM 650 N N . ARG A 1 82 ? 3.821 9.631 11.926 1.00 91.00 82 ARG A N 1
ATOM 651 C CA . ARG A 1 82 ? 5.250 9.786 11.635 1.00 91.00 82 ARG A CA 1
ATOM 652 C C . ARG A 1 82 ? 5.552 11.257 11.319 1.00 91.00 82 ARG A C 1
ATOM 654 O O . ARG A 1 82 ? 4.801 11.885 10.576 1.00 91.00 82 ARG A O 1
ATOM 661 N N . ASN A 1 83 ? 6.666 11.771 11.839 1.00 90.50 83 ASN A N 1
ATOM 662 C CA . ASN A 1 83 ? 7.148 13.117 11.522 1.00 90.50 83 ASN A CA 1
ATOM 663 C C . ASN A 1 83 ? 7.338 13.300 10.008 1.00 90.50 83 ASN A C 1
ATOM 665 O O . ASN A 1 83 ? 7.725 12.359 9.307 1.00 90.50 83 ASN A O 1
ATOM 669 N N . ILE A 1 84 ? 7.110 14.524 9.522 1.00 90.19 84 ILE A N 1
ATOM 670 C CA . ILE A 1 84 ? 7.427 14.911 8.145 1.00 90.19 84 ILE A CA 1
ATOM 671 C C . ILE A 1 84 ? 8.943 14.794 7.975 1.00 90.19 84 ILE A C 1
ATOM 673 O O . ILE A 1 84 ? 9.706 15.481 8.650 1.00 90.19 84 ILE A O 1
ATOM 677 N N . VAL A 1 85 ? 9.378 13.889 7.101 1.00 89.88 85 VAL A N 1
ATOM 678 C CA . VAL A 1 85 ? 10.796 13.711 6.782 1.00 89.88 85 VAL A CA 1
ATOM 679 C C . VAL A 1 85 ? 11.126 14.628 5.615 1.00 89.88 85 VAL A C 1
ATOM 681 O O . VAL A 1 85 ? 10.609 14.436 4.517 1.00 89.88 85 VAL A O 1
ATOM 684 N N . THR A 1 86 ? 11.990 15.611 5.845 1.00 93.56 86 THR A N 1
ATOM 685 C CA . THR A 1 86 ? 12.592 16.420 4.784 1.00 93.56 86 THR A CA 1
ATOM 686 C C . THR A 1 86 ? 14.017 15.930 4.535 1.00 93.56 86 THR A C 1
ATOM 688 O O . THR A 1 86 ? 14.725 15.534 5.461 1.00 93.56 86 THR A O 1
ATOM 691 N N . SER A 1 87 ? 14.442 15.896 3.272 1.00 88.31 87 SER A N 1
ATOM 692 C CA . SER A 1 87 ? 15.838 15.625 2.923 1.00 88.31 87 SER A CA 1
ATOM 693 C C . SER A 1 87 ? 16.595 16.950 2.806 1.00 88.31 87 SER A C 1
ATOM 695 O O . SER A 1 87 ? 16.112 17.829 2.086 1.00 88.31 87 SER A O 1
ATOM 697 N N . PRO A 1 88 ? 17.764 17.112 3.450 1.00 90.69 88 PRO A N 1
ATOM 698 C CA . PRO A 1 88 ? 18.593 18.300 3.263 1.00 90.69 88 PRO A CA 1
ATOM 699 C C . PRO A 1 88 ? 19.049 18.430 1.798 1.00 90.69 88 PRO A C 1
ATOM 701 O O . PRO A 1 88 ? 19.070 17.428 1.070 1.00 90.69 88 PRO A O 1
ATOM 704 N N . PRO A 1 89 ? 19.427 19.641 1.347 1.00 87.62 89 PRO A N 1
ATOM 705 C CA . PRO A 1 89 ? 19.902 19.846 -0.015 1.00 87.62 89 PRO A CA 1
ATOM 706 C C . PRO A 1 89 ? 21.135 18.980 -0.287 1.00 87.62 89 PRO A C 1
ATOM 708 O O . PRO A 1 89 ? 22.078 18.928 0.507 1.00 87.62 89 PRO A O 1
ATOM 711 N N . LYS A 1 90 ? 21.121 18.287 -1.428 1.00 88.88 90 LYS A N 1
ATOM 712 C CA . LYS A 1 90 ? 22.256 17.478 -1.873 1.00 88.88 90 LYS A CA 1
ATOM 713 C C . LYS A 1 90 ? 23.365 18.407 -2.362 1.00 88.88 90 LYS A C 1
ATOM 715 O O . LYS A 1 90 ? 23.107 19.320 -3.140 1.00 88.88 90 LYS A O 1
ATOM 720 N N . LYS A 1 91 ? 24.597 18.168 -1.910 1.00 86.88 91 LYS A N 1
ATOM 721 C CA . LYS A 1 91 ? 25.788 18.899 -2.365 1.00 86.88 91 LYS A CA 1
ATOM 722 C C . LYS A 1 91 ? 26.344 18.226 -3.621 1.00 86.88 91 LYS A C 1
ATOM 724 O O . LYS A 1 91 ? 26.499 17.009 -3.630 1.00 86.88 91 LYS A O 1
ATOM 729 N N . GLY A 1 92 ? 26.659 19.004 -4.652 1.00 81.75 92 GLY A N 1
ATOM 730 C CA . GLY A 1 92 ? 27.278 18.506 -5.881 1.00 81.75 92 GLY A CA 1
ATOM 731 C C . GLY A 1 92 ? 26.861 19.297 -7.117 1.00 81.75 92 GLY A C 1
ATOM 732 O O . GLY A 1 92 ? 25.865 20.016 -7.103 1.00 81.75 92 GLY A O 1
ATOM 733 N N . SER A 1 93 ? 27.634 19.157 -8.192 1.00 76.75 93 SER A N 1
ATOM 734 C CA . SER A 1 93 ? 27.292 19.712 -9.503 1.00 76.75 93 SER A CA 1
ATOM 735 C C . SER A 1 93 ? 26.207 18.861 -10.172 1.00 76.75 93 SER A C 1
ATOM 737 O O . SER A 1 93 ? 26.340 17.638 -10.261 1.00 76.75 93 SER A O 1
ATOM 739 N N . GLY A 1 94 ? 25.142 19.497 -10.669 1.00 74.69 94 GLY A N 1
ATOM 740 C CA . GLY A 1 94 ? 24.039 18.815 -11.360 1.00 74.69 94 GLY A CA 1
ATOM 741 C C . GLY A 1 94 ? 24.435 18.128 -12.673 1.00 74.69 94 GLY A C 1
ATOM 742 O O . GLY A 1 94 ? 23.646 17.356 -13.206 1.00 74.69 94 GLY A O 1
ATOM 743 N N . TYR A 1 95 ? 25.650 18.377 -13.176 1.00 70.75 95 TYR A N 1
ATOM 744 C CA . TYR A 1 95 ? 26.136 17.860 -14.458 1.00 70.75 95 TYR A CA 1
ATOM 745 C C . TYR A 1 95 ? 26.686 16.427 -14.404 1.00 70.75 95 TYR A C 1
ATOM 747 O O . TYR A 1 95 ? 26.777 15.778 -15.440 1.00 70.75 95 TYR A O 1
ATOM 755 N N . SER A 1 96 ? 27.065 15.917 -13.228 1.00 69.38 96 SER A N 1
ATOM 756 C CA . SER A 1 96 ? 27.769 14.620 -13.135 1.00 69.38 96 SER A CA 1
ATOM 757 C C . SER A 1 96 ? 27.276 13.712 -12.015 1.00 69.38 96 SER A C 1
ATOM 759 O O . SER A 1 96 ? 27.578 12.522 -12.023 1.00 69.38 96 SER A O 1
ATOM 761 N N . TYR A 1 97 ? 26.519 14.244 -11.053 1.00 77.69 97 TYR A N 1
ATOM 762 C CA . TYR A 1 97 ? 26.046 13.474 -9.908 1.00 77.69 97 TYR A CA 1
ATOM 763 C C . TYR A 1 97 ? 24.579 13.064 -10.084 1.00 77.69 97 TYR A C 1
ATOM 765 O O . TYR A 1 97 ? 23.694 13.929 -10.092 1.00 77.69 97 TYR A O 1
ATOM 773 N N . PRO A 1 98 ? 24.289 11.750 -10.173 1.00 79.75 98 PRO A N 1
ATOM 774 C CA . PRO A 1 98 ? 22.926 11.264 -10.272 1.00 79.75 98 PRO A CA 1
ATOM 775 C C . PRO A 1 98 ? 22.050 11.739 -9.105 1.00 79.75 98 PRO A C 1
ATOM 777 O O . PRO A 1 98 ? 22.432 11.634 -7.939 1.00 79.75 98 PRO A O 1
ATOM 780 N N . ASN A 1 99 ? 20.832 12.189 -9.410 1.00 83.06 99 ASN A N 1
ATOM 781 C CA . ASN A 1 99 ? 19.794 12.585 -8.453 1.00 83.06 99 ASN A CA 1
ATOM 782 C C . ASN A 1 99 ? 20.080 13.858 -7.636 1.00 83.06 99 ASN A C 1
ATOM 784 O O . ASN A 1 99 ? 19.505 14.002 -6.554 1.00 83.06 99 ASN A O 1
ATOM 788 N N . VAL A 1 100 ? 20.957 14.756 -8.095 1.00 86.75 100 VAL A N 1
ATOM 789 C CA . VAL A 1 100 ? 21.161 16.075 -7.458 1.00 86.75 100 VAL A CA 1
ATOM 790 C C . VAL A 1 100 ? 20.132 17.100 -7.939 1.00 86.75 100 VAL A C 1
ATOM 792 O O . VAL A 1 100 ? 19.636 17.889 -7.139 1.00 86.75 100 VAL A O 1
ATOM 795 N N . THR A 1 101 ? 19.770 17.061 -9.221 1.00 82.69 101 THR A N 1
ATOM 796 C CA . THR A 1 101 ? 18.728 17.910 -9.807 1.00 82.69 101 THR A CA 1
ATOM 797 C C . THR A 1 101 ? 17.326 17.361 -9.531 1.00 82.69 101 THR A C 1
ATOM 799 O O . THR A 1 101 ? 17.144 16.204 -9.149 1.00 82.69 101 THR A O 1
ATOM 802 N N . LEU A 1 102 ? 16.311 18.207 -9.736 1.00 84.38 102 LEU A N 1
ATOM 803 C CA . LEU A 1 102 ? 14.899 17.814 -9.636 1.00 84.38 102 LEU A CA 1
ATOM 804 C C . LEU A 1 102 ? 14.464 16.887 -10.784 1.00 84.38 102 LEU A C 1
ATOM 806 O O . LEU A 1 102 ? 13.521 16.110 -10.633 1.00 84.38 102 LEU A O 1
ATOM 810 N N . SER A 1 103 ? 15.135 16.976 -11.934 1.00 81.75 103 SER A N 1
ATOM 811 C CA . SER A 1 103 ? 14.877 16.129 -13.094 1.00 81.75 103 SER A CA 1
ATOM 812 C C . SER A 1 103 ? 15.380 14.705 -12.865 1.00 81.75 103 SER A C 1
ATOM 814 O O . SER A 1 103 ? 16.440 14.472 -12.281 1.00 81.75 103 SER A O 1
ATOM 816 N N . LYS A 1 104 ? 14.622 13.726 -13.362 1.00 80.19 104 LYS A N 1
ATOM 817 C CA . LYS A 1 104 ? 15.107 12.348 -13.442 1.00 80.19 104 LYS A CA 1
ATOM 818 C C . LYS A 1 104 ? 16.192 12.298 -14.510 1.00 80.19 104 LYS A C 1
ATOM 820 O O . LYS A 1 104 ? 15.946 12.688 -15.645 1.00 80.19 104 LYS A O 1
ATOM 825 N N . ILE A 1 105 ? 17.372 11.824 -14.135 1.00 77.81 105 ILE A N 1
ATOM 826 C CA . ILE A 1 105 ? 18.449 11.585 -15.092 1.00 77.81 105 ILE A CA 1
ATOM 827 C C . ILE A 1 105 ? 18.105 10.321 -15.872 1.00 77.81 105 ILE A C 1
ATOM 829 O O . ILE A 1 105 ? 17.893 9.256 -15.285 1.00 77.81 105 ILE A O 1
ATOM 833 N N . GLU A 1 106 ? 18.039 10.450 -17.192 1.00 72.69 106 GLU A N 1
ATOM 834 C CA . GLU A 1 106 ? 17.960 9.315 -18.103 1.00 72.69 106 GLU A CA 1
ATOM 835 C C . GLU A 1 106 ? 19.310 8.596 -18.072 1.00 72.69 106 GLU A C 1
ATOM 837 O O . GLU A 1 106 ? 20.270 8.974 -18.732 1.00 72.69 106 GLU A O 1
ATOM 842 N N . LEU A 1 107 ? 19.403 7.579 -17.215 1.00 71.31 107 LEU A N 1
ATOM 843 C CA . LEU A 1 107 ? 20.629 6.814 -16.972 1.00 71.31 107 LEU A CA 1
ATOM 844 C C . LEU A 1 107 ? 21.105 6.008 -18.191 1.00 71.31 107 LEU A C 1
ATOM 846 O O . LEU A 1 107 ? 22.222 5.503 -18.171 1.00 71.31 107 LEU A O 1
ATOM 850 N N . TYR A 1 108 ? 20.268 5.854 -19.215 1.00 69.56 108 TYR A N 1
ATOM 851 C CA . TYR A 1 108 ? 20.553 5.042 -20.390 1.00 69.56 108 TYR A CA 1
ATOM 852 C C . TYR A 1 108 ? 19.847 5.629 -21.612 1.00 69.56 108 TYR A C 1
ATOM 854 O O . TYR A 1 108 ? 18.623 5.548 -21.721 1.00 69.56 108 TYR A O 1
ATOM 862 N N . ALA A 1 109 ? 20.624 6.151 -22.559 1.00 69.56 109 ALA A N 1
ATOM 863 C CA . ALA A 1 109 ? 20.205 6.114 -23.952 1.00 69.56 109 ALA A CA 1
ATOM 864 C C . ALA A 1 109 ? 20.170 4.634 -24.369 1.00 69.56 109 ALA A C 1
ATOM 866 O O . ALA A 1 109 ? 21.068 3.870 -24.006 1.00 69.56 109 ALA A O 1
ATOM 867 N N . SER A 1 110 ? 19.122 4.201 -25.073 1.00 68.00 110 SER A N 1
ATOM 868 C CA . SER A 1 110 ? 19.050 2.824 -25.568 1.00 68.00 110 SER A CA 1
ATOM 869 C C . SER A 1 110 ? 20.248 2.558 -26.479 1.00 68.00 110 SER A C 1
ATOM 871 O O . SER A 1 110 ? 20.351 3.176 -27.540 1.00 68.00 110 SER A O 1
ATOM 873 N N . ASP A 1 111 ? 21.142 1.660 -26.063 1.00 74.25 111 ASP A N 1
ATOM 874 C CA . ASP A 1 111 ? 22.267 1.216 -26.884 1.00 74.25 111 ASP A CA 1
ATOM 875 C C . ASP A 1 111 ? 21.709 0.610 -28.188 1.00 74.25 111 ASP A C 1
ATOM 877 O O . ASP A 1 111 ? 20.924 -0.348 -28.119 1.00 74.25 111 ASP A O 1
ATOM 881 N N . PRO A 1 112 ? 22.062 1.147 -29.375 1.00 76.88 112 PRO A N 1
ATOM 882 C CA . PRO A 1 112 ? 21.531 0.670 -30.650 1.00 76.88 112 PRO A CA 1
ATOM 883 C C . PRO A 1 112 ? 21.773 -0.829 -30.881 1.00 76.88 112 PRO A C 1
ATOM 885 O O . PRO A 1 112 ? 20.975 -1.475 -31.563 1.00 76.88 112 PRO A O 1
ATOM 888 N N . TYR A 1 113 ? 22.803 -1.409 -30.261 1.00 79.31 113 TYR A N 1
ATOM 889 C CA . TYR A 1 113 ? 23.146 -2.824 -30.405 1.00 79.31 113 TYR A CA 1
ATOM 890 C C . TYR A 1 113 ? 22.453 -3.736 -29.374 1.00 79.31 113 TYR A C 1
ATOM 892 O O . TYR A 1 113 ? 22.382 -4.951 -29.559 1.00 79.31 113 TYR A O 1
ATOM 900 N N . GLY A 1 114 ? 21.857 -3.175 -28.316 1.00 82.31 114 GLY A N 1
ATOM 901 C CA . GLY A 1 114 ? 21.169 -3.922 -27.255 1.00 82.31 114 GLY A CA 1
ATOM 902 C C . GLY A 1 114 ? 19.742 -4.375 -27.593 1.00 82.31 114 GLY A C 1
ATOM 903 O O . GLY A 1 114 ? 19.140 -5.142 -26.833 1.00 82.31 114 GLY A O 1
ATOM 904 N N . ARG A 1 115 ? 19.185 -3.938 -28.733 1.00 82.62 115 ARG A N 1
ATOM 905 C CA . ARG A 1 115 ? 17.757 -4.089 -29.075 1.00 82.62 115 ARG A CA 1
ATOM 906 C C . ARG A 1 115 ? 17.271 -5.543 -29.059 1.00 82.62 115 ARG A C 1
ATOM 908 O O . ARG A 1 115 ? 16.189 -5.812 -28.542 1.00 82.62 115 ARG A O 1
ATOM 915 N N . ALA A 1 116 ? 18.067 -6.484 -29.569 1.00 87.69 116 ALA A N 1
ATOM 916 C CA . ALA A 1 116 ? 17.703 -7.906 -29.591 1.00 87.69 116 ALA A CA 1
ATOM 917 C C . ALA A 1 116 ? 17.596 -8.498 -28.173 1.00 87.69 116 ALA A C 1
ATOM 919 O O . ALA A 1 116 ? 16.640 -9.199 -27.842 1.00 87.69 116 ALA A O 1
ATOM 920 N N . LYS A 1 117 ? 18.543 -8.150 -27.295 1.00 87.12 117 LYS A N 1
ATOM 921 C CA . LYS A 1 117 ? 18.549 -8.587 -25.893 1.00 87.12 117 LYS A CA 1
ATOM 922 C C . LYS A 1 117 ? 17.383 -7.981 -25.110 1.00 87.12 117 LYS A C 1
ATOM 924 O O . LYS A 1 117 ? 16.784 -8.655 -24.272 1.00 87.12 117 LYS A O 1
ATOM 929 N N . GLU A 1 118 ? 17.038 -6.725 -25.389 1.00 86.94 118 GLU A N 1
ATOM 930 C CA . GLU A 1 118 ? 15.861 -6.082 -24.804 1.00 86.94 118 GLU A CA 1
ATOM 931 C C . GLU A 1 118 ? 14.551 -6.724 -25.261 1.00 86.94 118 GLU A C 1
ATOM 933 O O . GLU A 1 118 ? 13.672 -6.931 -24.425 1.00 86.94 118 GLU A O 1
ATOM 938 N N . ALA A 1 119 ? 14.421 -7.062 -26.547 1.00 88.62 119 ALA A N 1
ATOM 939 C CA . ALA A 1 119 ? 13.241 -7.735 -27.086 1.00 88.62 119 ALA A CA 1
ATOM 940 C C . ALA A 1 119 ? 13.010 -9.086 -26.392 1.00 88.62 119 ALA A C 1
ATOM 942 O O . ALA A 1 119 ? 11.943 -9.298 -25.816 1.00 88.62 119 ALA A O 1
ATOM 943 N N . LEU A 1 120 ? 14.051 -9.922 -26.301 1.00 92.19 120 LEU A N 1
ATOM 944 C CA . LEU A 1 120 ? 13.996 -11.198 -25.578 1.00 92.19 120 LEU A CA 1
ATOM 945 C C . LEU A 1 120 ? 13.617 -11.018 -24.101 1.00 92.19 120 LEU A C 1
ATOM 947 O O . LEU A 1 120 ? 12.808 -11.769 -23.553 1.00 92.19 120 LEU A O 1
ATOM 951 N N . LYS A 1 121 ? 14.165 -9.993 -23.437 1.00 93.50 121 LYS A N 1
ATOM 952 C CA . LYS A 1 121 ? 13.829 -9.692 -22.039 1.00 93.50 121 LYS A CA 1
ATOM 953 C C . LYS A 1 121 ? 12.366 -9.267 -21.892 1.00 93.50 121 LYS A C 1
ATOM 955 O O . LYS A 1 121 ? 11.701 -9.713 -20.956 1.00 93.50 121 LYS A O 1
ATOM 960 N N . ARG A 1 122 ? 11.850 -8.434 -22.802 1.00 92.50 122 ARG A N 1
ATOM 961 C CA . ARG A 1 122 ? 10.438 -8.019 -22.818 1.00 92.50 122 ARG A CA 1
ATOM 962 C C . ARG A 1 122 ? 9.527 -9.228 -23.023 1.00 92.50 122 ARG A C 1
ATOM 964 O O . ARG A 1 122 ? 8.625 -9.433 -22.213 1.00 92.50 122 ARG A O 1
ATOM 971 N N . GLU A 1 123 ? 9.804 -10.080 -24.003 1.00 95.12 123 GLU A N 1
ATOM 972 C CA . GLU A 1 123 ? 9.039 -11.310 -24.247 1.00 95.12 123 GLU A CA 1
ATOM 973 C C . GLU A 1 123 ? 9.025 -12.241 -23.029 1.00 95.12 123 GLU A C 1
ATOM 975 O O . GLU A 1 123 ? 7.956 -12.679 -22.600 1.00 95.12 123 GLU A O 1
ATOM 980 N N . ALA A 1 124 ? 10.178 -12.459 -22.386 1.00 94.81 124 ALA A N 1
ATOM 981 C CA . ALA A 1 124 ? 10.273 -13.259 -21.166 1.00 94.81 124 ALA A CA 1
ATOM 982 C C . ALA A 1 124 ? 9.449 -12.669 -20.005 1.00 94.81 124 ALA A C 1
ATOM 984 O O . ALA A 1 124 ? 8.798 -13.410 -19.265 1.00 94.81 124 ALA A O 1
ATOM 985 N N . THR A 1 125 ? 9.436 -11.338 -19.842 1.00 92.81 125 THR A N 1
ATOM 986 C CA . THR A 1 125 ? 8.602 -10.685 -18.814 1.00 92.81 125 THR A CA 1
ATOM 987 C C . THR A 1 125 ? 7.109 -10.817 -19.098 1.00 92.81 125 THR A C 1
ATOM 989 O O . THR A 1 125 ? 6.345 -11.082 -18.171 1.00 92.81 125 THR A O 1
ATOM 992 N N . VAL A 1 126 ? 6.694 -10.698 -20.363 1.00 94.31 126 VAL A N 1
ATOM 993 C CA . VAL A 1 126 ? 5.301 -10.893 -20.791 1.00 94.31 126 VAL A CA 1
ATOM 994 C C . VAL A 1 126 ? 4.872 -12.346 -20.609 1.00 94.31 126 VAL A C 1
ATOM 996 O O . VAL A 1 126 ? 3.770 -12.609 -20.134 1.00 94.31 126 VAL A O 1
ATOM 999 N N . HIS A 1 127 ? 5.736 -13.303 -20.941 1.00 92.00 127 HIS A N 1
ATOM 1000 C CA . HIS A 1 127 ? 5.486 -14.714 -20.673 1.00 92.00 127 HIS A CA 1
ATOM 1001 C C . HIS A 1 127 ? 5.307 -14.955 -19.168 1.00 92.00 127 HIS A C 1
ATOM 1003 O O . HIS A 1 127 ? 4.292 -15.502 -18.743 1.00 92.00 127 HIS A O 1
ATOM 1009 N N . ARG A 1 128 ? 6.232 -14.456 -18.339 1.00 87.69 128 ARG A N 1
ATOM 1010 C CA . ARG A 1 128 ? 6.189 -14.626 -16.880 1.00 87.69 128 ARG A CA 1
ATOM 1011 C C . ARG A 1 128 ? 4.982 -13.954 -16.223 1.00 87.69 128 ARG A C 1
ATOM 1013 O O . ARG A 1 128 ? 4.487 -14.482 -15.236 1.00 87.69 128 ARG A O 1
ATOM 1020 N N . SER A 1 129 ? 4.501 -12.825 -16.745 1.00 88.31 129 SER A N 1
ATOM 1021 C CA . SER A 1 129 ? 3.289 -12.170 -16.233 1.00 88.31 129 SER A CA 1
ATOM 1022 C C . SER A 1 129 ? 2.002 -12.897 -16.633 1.00 88.31 129 SER A C 1
ATOM 1024 O O . SER A 1 129 ? 1.018 -12.847 -15.895 1.00 88.31 129 SER A O 1
ATOM 1026 N N . LYS A 1 130 ? 2.005 -13.597 -17.774 1.00 87.25 130 LYS A N 1
ATOM 1027 C CA . LYS A 1 130 ? 0.896 -14.452 -18.224 1.00 87.25 130 LYS A CA 1
ATOM 1028 C C . LYS A 1 130 ? 0.828 -15.787 -17.478 1.00 87.25 130 LYS A C 1
ATOM 1030 O O . LYS A 1 130 ? -0.250 -16.376 -17.421 1.00 87.25 130 LYS A O 1
ATOM 1035 N N . LEU A 1 131 ? 1.931 -16.252 -16.882 1.00 84.06 131 LEU A N 1
ATOM 1036 C CA . LEU A 1 131 ? 1.927 -17.424 -16.005 1.00 84.06 131 LEU A CA 1
ATOM 1037 C C . LEU A 1 131 ? 1.063 -17.142 -14.767 1.00 84.06 131 LEU A C 1
ATOM 1039 O O . LEU A 1 131 ? 1.413 -16.362 -13.882 1.00 84.06 131 LEU A O 1
ATOM 1043 N N . ARG A 1 132 ? -0.105 -17.782 -14.715 1.00 77.56 132 ARG A N 1
ATOM 1044 C CA . ARG A 1 132 ? -1.007 -17.745 -13.563 1.00 77.56 132 ARG A CA 1
ATOM 1045 C C . ARG A 1 132 ? -0.564 -18.802 -12.553 1.00 77.56 132 ARG A C 1
ATOM 1047 O O . ARG A 1 132 ? -0.637 -19.991 -12.840 1.00 77.56 132 ARG A O 1
ATOM 1054 N N . GLY A 1 133 ? -0.185 -18.359 -11.357 1.00 74.69 133 GLY A N 1
ATOM 1055 C CA . GLY A 1 133 ? 0.127 -19.237 -10.226 1.00 74.69 133 GLY A CA 1
ATOM 1056 C C . GLY A 1 133 ? 1.619 -19.526 -10.043 1.00 74.69 133 GLY A C 1
ATOM 1057 O O . GLY A 1 133 ? 2.455 -19.194 -10.879 1.00 74.69 133 GLY A O 1
ATOM 1058 N N . GLY A 1 134 ? 1.950 -20.095 -8.884 1.00 74.00 134 GLY A N 1
ATOM 1059 C CA . GLY A 1 134 ? 3.280 -20.636 -8.610 1.00 74.00 134 GLY A CA 1
ATOM 1060 C C . GLY A 1 134 ? 3.501 -21.979 -9.319 1.00 74.00 134 GLY A C 1
ATOM 1061 O O . GLY A 1 134 ? 2.591 -22.467 -9.991 1.00 74.00 134 GLY A O 1
ATOM 1062 N N . PRO A 1 135 ? 4.683 -22.600 -9.162 1.00 77.69 135 PRO A N 1
ATOM 1063 C CA . PRO A 1 135 ? 4.909 -23.964 -9.635 1.00 77.69 135 PRO A CA 1
ATOM 1064 C C . PRO A 1 135 ? 3.788 -24.885 -9.145 1.00 77.69 135 PRO A C 1
ATOM 1066 O O . PRO A 1 135 ? 3.282 -24.709 -8.032 1.00 77.69 135 PRO A O 1
ATOM 1069 N N . PHE A 1 136 ? 3.391 -25.842 -9.987 1.00 70.50 136 PHE A N 1
ATOM 1070 C CA . PHE A 1 136 ? 2.325 -26.784 -9.667 1.00 70.50 136 PHE A CA 1
ATOM 1071 C C . PHE A 1 136 ? 2.685 -27.507 -8.364 1.00 70.50 136 PHE A C 1
ATOM 1073 O O . PHE A 1 136 ? 3.613 -28.313 -8.323 1.00 70.50 136 PHE A O 1
ATOM 1080 N N . LYS A 1 137 ? 1.994 -27.176 -7.269 1.00 70.19 137 LYS A N 1
ATOM 1081 C CA . LYS A 1 137 ? 2.143 -27.909 -6.014 1.00 70.19 137 LYS A CA 1
ATOM 1082 C C . LYS A 1 137 ? 1.381 -29.214 -6.174 1.00 70.19 137 LYS A C 1
ATOM 1084 O O . LYS A 1 137 ? 0.157 -29.236 -6.072 1.00 70.19 137 LYS A O 1
ATOM 1089 N N . LEU A 1 138 ? 2.113 -30.290 -6.448 1.00 71.44 138 LEU A N 1
ATOM 1090 C CA . LEU A 1 138 ? 1.588 -31.637 -6.286 1.00 71.44 138 LEU A CA 1
ATOM 1091 C C . LEU A 1 138 ? 1.208 -31.805 -4.813 1.00 71.44 138 LEU A C 1
ATOM 1093 O O . LEU A 1 138 ? 2.072 -31.846 -3.945 1.00 71.44 138 LEU A O 1
ATOM 1097 N N . ASN A 1 139 ? -0.089 -31.916 -4.532 1.00 67.44 139 ASN A N 1
ATOM 1098 C CA . ASN A 1 139 ? -0.594 -32.307 -3.214 1.00 67.44 139 ASN A CA 1
ATOM 1099 C C . ASN A 1 139 ? -0.440 -33.826 -2.976 1.00 67.44 139 ASN A C 1
ATOM 1101 O O . ASN A 1 139 ? -1.213 -34.413 -2.223 1.00 67.44 139 ASN A O 1
ATOM 1105 N N . LEU A 1 140 ? 0.550 -34.466 -3.612 1.00 69.31 140 LEU A N 1
ATOM 1106 C CA . LEU A 1 140 ? 0.963 -35.835 -3.313 1.00 69.31 140 LEU A CA 1
ATOM 1107 C C . LEU A 1 140 ? 1.897 -35.781 -2.099 1.00 69.31 140 LEU A C 1
ATOM 1109 O O . LEU A 1 140 ? 3.118 -35.793 -2.221 1.00 69.31 140 LEU A O 1
ATOM 1113 N N . HIS A 1 141 ? 1.312 -35.655 -0.915 1.00 64.31 141 HIS A N 1
ATOM 1114 C CA . HIS A 1 141 ? 1.990 -36.117 0.287 1.00 64.31 141 HIS A CA 1
ATOM 1115 C C . HIS A 1 141 ? 1.633 -37.601 0.447 1.00 64.31 141 HIS A C 1
ATOM 1117 O O . HIS A 1 141 ? 0.488 -37.958 0.153 1.00 64.31 141 HIS A O 1
ATOM 1123 N N . PRO A 1 142 ? 2.568 -38.476 0.852 1.00 72.31 142 PRO A N 1
ATOM 1124 C CA . PRO A 1 142 ? 2.212 -39.826 1.259 1.00 72.31 142 PRO A CA 1
ATOM 1125 C C . PRO A 1 142 ? 1.239 -39.713 2.437 1.00 72.31 142 PRO A C 1
ATOM 1127 O O . PRO A 1 142 ? 1.619 -39.351 3.546 1.00 72.31 142 PRO A O 1
ATOM 1130 N N . SER A 1 143 ? -0.043 -39.916 2.150 1.00 64.56 143 SER A N 1
ATOM 1131 C CA . SER A 1 143 ? -1.068 -40.151 3.155 1.00 64.56 143 SER A CA 1
ATOM 1132 C C . SER A 1 143 ? -1.009 -41.633 3.456 1.00 64.56 143 SER A C 1
ATOM 1134 O O . SER A 1 143 ? -1.173 -42.441 2.539 1.00 64.56 143 SER A O 1
ATOM 1136 N N . ASP A 1 144 ? -0.806 -41.995 4.718 1.00 64.88 144 ASP A N 1
ATOM 1137 C CA . ASP A 1 144 ? -1.064 -43.360 5.154 1.00 64.88 144 ASP A CA 1
ATOM 1138 C C . ASP A 1 144 ? -2.496 -43.731 4.733 1.00 64.88 144 ASP A C 1
ATOM 1140 O O . ASP A 1 144 ? -3.419 -42.916 4.812 1.00 64.88 144 ASP A O 1
ATOM 1144 N N . TYR A 1 145 ? -2.671 -44.939 4.198 1.00 61.84 145 TYR A N 1
ATOM 1145 C CA . TYR A 1 145 ? -3.896 -45.412 3.533 1.00 61.84 145 TYR A CA 1
ATOM 1146 C C . TYR A 1 145 ? -5.136 -45.478 4.447 1.00 61.84 145 TYR A C 1
ATOM 1148 O O . TYR A 1 145 ? -6.231 -45.811 3.994 1.00 61.84 145 TYR A O 1
ATOM 1156 N N . PHE A 1 146 ? -4.984 -45.140 5.725 1.00 66.62 146 PHE A N 1
ATOM 1157 C CA . PHE A 1 146 ? -6.035 -45.140 6.726 1.00 66.62 146 PHE A CA 1
ATOM 1158 C C . PHE A 1 146 ? -6.284 -43.710 7.188 1.00 66.62 146 PHE A C 1
ATOM 1160 O O . PHE A 1 146 ? -5.359 -42.991 7.563 1.00 66.62 146 PHE A O 1
ATOM 1167 N N . GLN A 1 147 ? -7.550 -43.293 7.158 1.00 68.25 147 GLN A N 1
ATOM 1168 C CA . GLN A 1 147 ? -7.963 -42.011 7.718 1.00 68.25 147 GLN A CA 1
ATOM 1169 C C . GLN A 1 147 ? -7.449 -41.916 9.162 1.00 68.25 147 GLN A C 1
ATOM 1171 O O . GLN A 1 147 ? -7.672 -42.829 9.959 1.00 68.25 147 GLN A O 1
ATOM 1176 N N . GLY A 1 148 ? -6.745 -40.827 9.487 1.00 70.25 148 GLY A N 1
ATOM 1177 C CA . GLY A 1 148 ? -6.312 -40.557 10.856 1.00 70.25 148 GLY A CA 1
ATOM 1178 C C . GLY A 1 148 ? -7.507 -40.648 11.804 1.00 70.25 148 GLY A C 1
ATOM 1179 O O . GLY A 1 148 ? -8.597 -40.179 11.473 1.00 70.25 148 GLY A O 1
ATOM 1180 N N . ASN A 1 149 ? -7.308 -41.299 12.950 1.00 71.56 149 ASN A N 1
ATOM 1181 C CA . ASN A 1 149 ? -8.363 -41.580 13.920 1.00 71.56 149 ASN A CA 1
ATOM 1182 C C . ASN A 1 149 ? -9.205 -40.311 14.195 1.00 71.56 149 ASN A C 1
ATOM 1184 O O . ASN A 1 149 ? -8.659 -39.339 14.719 1.00 71.56 149 ASN A O 1
ATOM 1188 N N . PRO A 1 150 ? -10.523 -40.306 13.907 1.00 73.56 150 PRO A N 1
ATOM 1189 C CA . PRO A 1 150 ? -11.368 -39.117 14.050 1.00 73.56 150 PRO A CA 1
ATOM 1190 C C . PRO A 1 150 ? -11.490 -38.625 15.500 1.00 73.56 150 PRO A C 1
ATOM 1192 O O . PRO A 1 150 ? -11.939 -37.505 15.735 1.00 73.56 150 PRO A O 1
ATOM 1195 N N . TYR A 1 151 ? -11.064 -39.438 16.470 1.00 71.00 151 TYR A N 1
ATOM 1196 C CA . TYR A 1 151 ? -11.072 -39.123 17.895 1.00 71.00 151 TYR A CA 1
ATOM 1197 C C . TYR A 1 151 ? -9.702 -38.692 18.444 1.00 71.00 151 TYR A C 1
ATOM 1199 O O . TYR A 1 151 ? -9.604 -38.355 19.623 1.00 71.00 151 TYR A O 1
ATOM 1207 N N . ARG A 1 152 ? -8.638 -38.680 17.626 1.00 65.62 152 ARG A N 1
ATOM 1208 C CA . ARG A 1 152 ? -7.313 -38.167 18.012 1.00 65.62 152 ARG A CA 1
ATOM 1209 C C . ARG A 1 152 ? -6.887 -37.043 17.080 1.00 65.62 152 ARG A C 1
ATOM 1211 O O . ARG A 1 152 ? -6.661 -37.242 15.893 1.00 65.62 152 ARG A O 1
ATOM 1218 N N . THR A 1 153 ? -6.737 -35.848 17.637 1.00 73.81 153 THR A N 1
ATOM 1219 C CA . THR A 1 153 ? -6.130 -34.717 16.938 1.00 73.81 153 THR A CA 1
ATOM 1220 C C . THR A 1 153 ? -4.679 -34.566 17.380 1.00 73.81 153 THR A C 1
ATOM 1222 O O . THR A 1 153 ? -4.432 -34.074 18.476 1.00 73.81 153 THR A O 1
ATOM 1225 N N . ASP A 1 154 ? -3.725 -34.886 16.505 1.00 68.94 154 ASP A N 1
ATOM 1226 C CA . ASP A 1 154 ? -2.289 -34.611 16.728 1.00 68.94 154 ASP A CA 1
ATOM 1227 C C . ASP A 1 154 ? -1.927 -33.130 16.509 1.00 68.94 154 ASP A C 1
ATOM 1229 O O . ASP A 1 154 ? -0.763 -32.728 16.535 1.00 68.94 154 ASP A O 1
ATOM 1233 N N . LYS A 1 155 ? -2.935 -32.283 16.274 1.00 77.12 155 LYS A N 1
ATOM 1234 C CA . LYS A 1 155 ? -2.753 -30.838 16.189 1.00 77.12 155 LYS A CA 1
ATOM 1235 C C . LYS A 1 155 ? -2.468 -30.315 17.599 1.00 77.12 155 LYS A C 1
ATOM 1237 O O . LYS A 1 155 ? -3.325 -30.488 18.469 1.00 77.12 155 LYS A O 1
ATOM 1242 N N . PRO A 1 156 ? -1.325 -29.649 17.840 1.00 77.62 156 PRO A N 1
ATOM 1243 C CA . PRO A 1 156 ? -1.099 -28.987 19.115 1.00 77.62 156 PRO A CA 1
ATOM 1244 C C . PRO A 1 156 ? -2.225 -27.980 19.360 1.00 77.62 156 PRO A C 1
ATOM 1246 O O . PRO A 1 156 ? -2.675 -27.302 18.429 1.00 77.62 156 PRO A O 1
ATOM 1249 N N . LEU A 1 157 ? -2.697 -27.906 20.607 1.00 73.94 157 LEU A N 1
ATOM 1250 C CA . LEU A 1 157 ? -3.747 -26.969 20.991 1.00 73.94 157 LEU A CA 1
ATOM 1251 C C . LEU A 1 157 ? -3.325 -25.547 20.590 1.00 73.94 157 LEU A C 1
ATOM 1253 O O . LEU A 1 157 ? -2.176 -25.161 20.838 1.00 73.94 157 LEU A O 1
ATOM 1257 N N . PRO A 1 158 ? -4.216 -24.759 19.964 1.00 75.12 158 PRO A N 1
ATOM 1258 C CA . PRO A 1 158 ? -3.906 -23.369 19.690 1.00 75.12 158 PRO A CA 1
ATOM 1259 C C . PRO A 1 158 ? -3.590 -22.653 21.015 1.00 75.12 158 PRO A C 1
ATOM 1261 O O . PRO A 1 158 ? -4.199 -22.967 22.043 1.00 75.12 158 PRO A O 1
ATOM 1264 N N . PRO A 1 159 ? -2.647 -21.695 21.019 1.00 78.62 159 PRO A N 1
ATOM 1265 C CA . PRO A 1 159 ? -2.341 -20.919 22.213 1.00 78.62 159 PRO A 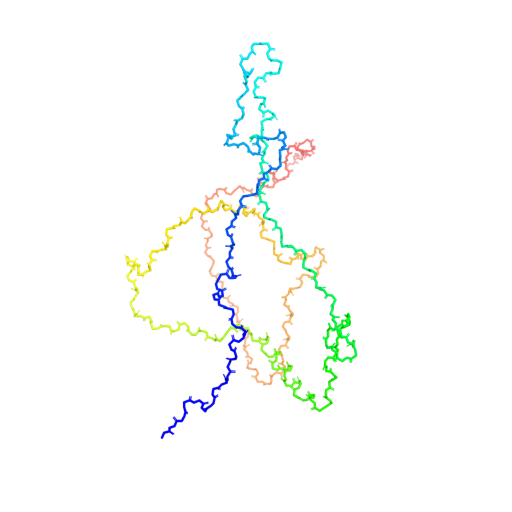CA 1
ATOM 1266 C C . PRO A 1 159 ? -3.615 -20.250 22.741 1.00 78.62 159 PRO A C 1
ATOM 1268 O O . PRO A 1 159 ? -4.427 -19.765 21.951 1.00 78.62 159 PRO A O 1
ATOM 1271 N N . ALA A 1 160 ? -3.782 -20.229 24.070 1.00 74.81 160 ALA A N 1
ATOM 1272 C CA . ALA A 1 160 ? -4.964 -19.684 24.733 1.00 74.81 160 ALA A CA 1
ATOM 1273 C C . ALA A 1 160 ? -5.344 -18.315 24.143 1.00 74.81 160 ALA A C 1
ATOM 1275 O O . ALA A 1 160 ? -4.519 -17.397 24.082 1.00 74.81 160 ALA A O 1
ATOM 1276 N N . ASN A 1 161 ? -6.589 -18.208 23.666 1.00 64.94 161 ASN A N 1
ATOM 1277 C CA . ASN A 1 161 ? -7.096 -17.023 22.986 1.00 64.94 161 ASN A CA 1
ATOM 1278 C C . ASN A 1 161 ? -6.886 -15.783 23.863 1.00 64.94 161 ASN A C 1
ATOM 1280 O O . ASN A 1 161 ? -7.488 -15.645 24.927 1.00 64.94 161 ASN A O 1
ATOM 1284 N N . LYS A 1 162 ? -6.061 -14.847 23.385 1.00 69.00 162 LYS A N 1
ATOM 1285 C CA . LYS A 1 162 ? -6.086 -13.468 23.883 1.00 69.00 162 LYS A CA 1
ATOM 1286 C C . LYS A 1 162 ? -7.507 -12.925 23.684 1.00 69.00 162 LYS A C 1
ATOM 1288 O O . LYS A 1 162 ? -8.125 -13.280 22.676 1.00 69.00 162 LYS A O 1
ATOM 1293 N N . PRO A 1 163 ? -8.028 -12.080 24.593 1.00 63.75 163 PRO A N 1
ATOM 1294 C CA . PRO A 1 163 ? -9.356 -11.501 24.443 1.00 63.75 163 PRO A CA 1
ATOM 1295 C C . PRO A 1 163 ? -9.474 -10.867 23.058 1.00 63.75 163 PRO A C 1
ATOM 1297 O O . PRO A 1 163 ? -8.708 -9.971 22.694 1.00 63.75 163 PRO A O 1
ATOM 1300 N N . VAL A 1 164 ? -10.393 -11.416 22.265 1.00 60.47 164 VAL A N 1
ATOM 1301 C CA . VAL A 1 164 ? -10.677 -10.967 20.906 1.00 60.47 164 VAL A CA 1
ATOM 1302 C C . VAL A 1 164 ? -11.134 -9.510 21.016 1.00 60.47 164 VAL A C 1
ATOM 1304 O O . VAL A 1 164 ? -12.082 -9.240 21.758 1.00 60.47 164 VAL A O 1
ATOM 1307 N N . PRO A 1 165 ? -10.475 -8.546 20.344 1.00 64.06 165 PRO A N 1
ATOM 1308 C CA . PRO A 1 165 ? -10.991 -7.185 20.293 1.00 64.06 165 PRO A CA 1
ATOM 1309 C C . PRO A 1 165 ? -12.414 -7.239 19.722 1.00 64.06 165 PRO A C 1
ATOM 1311 O O . PRO A 1 165 ? -12.647 -8.037 18.812 1.00 64.06 165 PRO A O 1
ATOM 1314 N N . PRO A 1 166 ? -13.367 -6.442 20.241 1.00 58.78 166 PRO A N 1
ATOM 1315 C CA . PRO A 1 166 ? -14.757 -6.504 19.810 1.00 58.78 166 PRO A CA 1
ATOM 1316 C C . PRO A 1 166 ? -14.800 -6.406 18.289 1.00 58.78 166 PRO A C 1
ATOM 1318 O O . PRO A 1 166 ? -14.357 -5.409 17.712 1.00 58.78 166 PRO A O 1
ATOM 1321 N N . GLY A 1 167 ? -15.248 -7.496 17.659 1.00 58.91 167 GLY A N 1
ATOM 1322 C CA . GLY A 1 167 ? -15.253 -7.635 16.213 1.00 58.91 167 GLY A CA 1
ATOM 1323 C C . GLY A 1 167 ? -15.916 -6.412 15.604 1.00 58.91 167 GLY A C 1
ATOM 1324 O O . GLY A 1 167 ? -17.022 -6.037 16.005 1.00 58.91 167 GLY A O 1
ATOM 1325 N N . GLN A 1 168 ? -15.226 -5.764 14.662 1.00 59.62 168 GLN A N 1
ATOM 1326 C CA . GLN A 1 168 ? -15.855 -4.767 13.810 1.00 59.62 168 GLN A CA 1
ATOM 1327 C C . GLN A 1 168 ? -17.122 -5.408 13.257 1.00 59.62 168 GLN A C 1
ATOM 1329 O O . GLN A 1 168 ? -17.049 -6.394 12.524 1.00 59.62 168 GLN A O 1
ATOM 1334 N N . LYS A 1 169 ? -18.281 -4.873 13.650 1.00 56.00 169 LYS A N 1
ATOM 1335 C CA . LYS A 1 169 ? -19.550 -5.200 13.017 1.00 56.00 169 LYS A CA 1
ATOM 1336 C C . LYS A 1 169 ? -19.395 -4.778 11.564 1.00 56.00 169 LYS A C 1
ATOM 1338 O O . LYS A 1 169 ? -19.538 -3.601 11.243 1.00 56.00 169 LYS A O 1
ATOM 1343 N N . VAL A 1 170 ? -19.015 -5.724 10.710 1.00 60.75 170 VAL A N 1
ATOM 1344 C CA . VAL A 1 170 ? -19.115 -5.567 9.268 1.00 60.75 170 VAL A CA 1
ATOM 1345 C C . VAL A 1 170 ? -20.603 -5.362 9.050 1.00 60.75 170 VAL A C 1
ATOM 1347 O O . VAL A 1 170 ? -21.403 -6.270 9.280 1.00 60.75 170 VAL A O 1
ATOM 1350 N N . SER A 1 171 ? -20.989 -4.121 8.762 1.00 64.44 171 SER A N 1
ATOM 1351 C CA . SER A 1 171 ? -22.359 -3.818 8.383 1.00 64.44 171 SER A CA 1
ATOM 1352 C C . SER A 1 171 ? -22.737 -4.770 7.247 1.00 64.44 171 SER A C 1
ATOM 1354 O O . SER A 1 171 ? -21.872 -5.099 6.427 1.00 64.44 171 SER A O 1
ATOM 1356 N N . PRO A 1 172 ? -23.984 -5.263 7.191 1.00 62.66 172 PRO A N 1
ATOM 1357 C CA . PRO A 1 172 ? -24.420 -6.133 6.115 1.00 62.66 172 PRO A CA 1
ATOM 1358 C C . PRO A 1 172 ? -24.550 -5.267 4.864 1.00 62.66 172 PRO A C 1
ATOM 1360 O O . PRO A 1 172 ? -25.642 -4.867 4.477 1.00 62.66 172 PRO A O 1
ATOM 1363 N N . VAL A 1 173 ? -23.421 -4.896 4.265 1.00 66.44 173 VAL A N 1
ATOM 1364 C CA . VAL A 1 173 ? -23.389 -4.316 2.934 1.00 66.44 173 VAL A CA 1
ATOM 1365 C C . VAL A 1 173 ? -23.836 -5.453 2.026 1.00 66.44 173 VAL A C 1
ATOM 1367 O O . VAL A 1 173 ? -23.134 -6.467 1.946 1.00 66.44 173 VAL A O 1
ATOM 1370 N N . PRO A 1 174 ? -25.014 -5.348 1.389 1.00 72.31 174 PRO A N 1
ATOM 1371 C CA . PRO A 1 174 ? -25.469 -6.376 0.474 1.00 72.31 174 PRO A CA 1
ATOM 1372 C C . PRO A 1 174 ? -24.400 -6.564 -0.596 1.00 72.31 174 PRO A C 1
ATOM 1374 O O . PRO A 1 174 ? -23.825 -5.584 -1.078 1.00 72.31 174 PRO A O 1
ATOM 1377 N N . PHE A 1 175 ? -24.119 -7.816 -0.952 1.00 74.50 175 PHE A N 1
ATOM 1378 C CA . PHE A 1 175 ? -23.196 -8.145 -2.030 1.00 74.50 175 PHE A CA 1
ATOM 1379 C C . PHE A 1 175 ? -23.568 -7.344 -3.286 1.00 74.50 175 PHE A C 1
ATOM 1381 O O . PHE A 1 175 ? -24.593 -7.595 -3.920 1.00 74.50 175 PHE A O 1
ATOM 1388 N N . LYS A 1 176 ? -22.744 -6.346 -3.625 1.00 70.38 176 LYS A N 1
ATOM 1389 C CA . LYS A 1 176 ? -22.877 -5.568 -4.853 1.00 70.38 176 LYS A CA 1
ATOM 1390 C C . LYS A 1 176 ? -21.965 -6.223 -5.887 1.00 70.38 176 LYS A C 1
ATOM 1392 O O . LYS A 1 176 ? -20.745 -6.119 -5.732 1.00 70.38 176 LYS A O 1
ATOM 1397 N N . PRO A 1 177 ? -22.502 -6.910 -6.910 1.00 73.19 177 PRO A N 1
ATOM 1398 C CA . PRO A 1 177 ? -21.659 -7.451 -7.960 1.00 73.19 177 PRO A CA 1
ATOM 1399 C C . PRO A 1 177 ? -20.837 -6.307 -8.584 1.00 73.19 177 PRO A C 1
ATOM 1401 O O . PRO A 1 177 ? -21.340 -5.187 -8.716 1.00 73.19 177 PRO A O 1
ATOM 1404 N N . PRO A 1 178 ? -19.570 -6.559 -8.951 1.00 67.12 178 PRO A N 1
ATOM 1405 C CA . PRO A 1 178 ? -18.637 -5.529 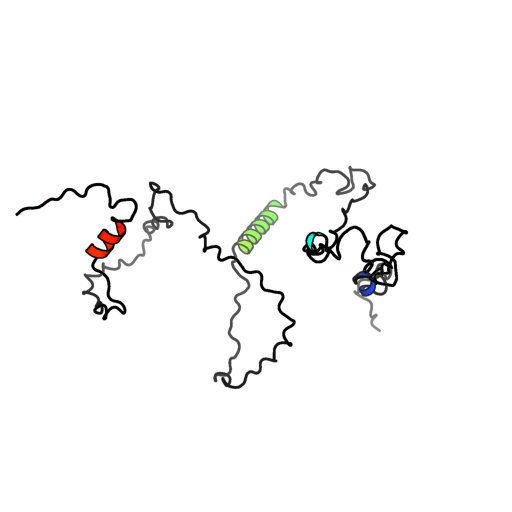-9.412 1.00 67.12 178 PRO A CA 1
ATOM 1406 C C . PRO A 1 178 ? -19.040 -4.862 -10.738 1.00 67.12 178 PRO A C 1
ATOM 1408 O O . PRO A 1 178 ? -18.403 -3.893 -11.145 1.00 67.12 178 PRO A O 1
ATOM 1411 N N . SER A 1 179 ? -20.093 -5.335 -11.408 1.00 69.12 179 SER A N 1
ATOM 1412 C CA . SER A 1 179 ? -20.630 -4.743 -12.630 1.00 69.12 179 SER A CA 1
ATOM 1413 C C . SER A 1 179 ? -22.039 -4.168 -12.406 1.00 69.12 179 SER A C 1
ATOM 1415 O O . SER A 1 179 ? -22.919 -4.864 -11.892 1.00 69.12 179 SER A O 1
ATOM 1417 N N . PRO A 1 180 ? -22.299 -2.901 -12.790 1.00 72.31 180 PRO A N 1
ATOM 1418 C CA . PRO A 1 180 ? -23.654 -2.362 -12.804 1.00 72.31 180 PRO A CA 1
ATOM 1419 C C . PRO A 1 180 ? -24.526 -3.172 -13.772 1.00 72.31 180 PRO A C 1
ATOM 1421 O O . PRO A 1 180 ? -24.088 -3.543 -14.862 1.00 72.31 180 PRO A O 1
ATOM 1424 N N . SER A 1 181 ? -25.771 -3.454 -13.381 1.00 66.81 181 SER A N 1
ATOM 1425 C CA . SER A 1 181 ? -26.734 -4.147 -14.241 1.00 66.81 181 SER A CA 1
ATOM 1426 C C . SER A 1 181 ? -26.895 -3.408 -15.574 1.00 66.81 181 SER A C 1
ATOM 1428 O O . SER A 1 181 ? -27.015 -2.180 -15.581 1.00 66.81 181 SER A O 1
ATOM 1430 N N . LYS A 1 182 ? -26.931 -4.142 -16.699 1.00 68.56 182 LYS A N 1
ATOM 1431 C CA . LYS A 1 182 ? -27.184 -3.566 -18.034 1.00 68.56 182 LYS A CA 1
ATOM 1432 C C . LYS A 1 182 ? -28.426 -2.659 -17.977 1.00 68.56 182 LYS A C 1
ATOM 1434 O O . LYS A 1 182 ? -29.468 -3.102 -17.488 1.00 68.56 182 LYS A O 1
ATOM 1439 N N . LYS A 1 183 ? -28.314 -1.419 -18.475 1.00 68.31 183 LYS A N 1
ATOM 1440 C CA . LYS A 1 183 ? -29.427 -0.453 -18.531 1.00 68.31 183 LYS A CA 1
ATOM 1441 C C . LYS A 1 183 ? -30.649 -1.086 -19.216 1.00 68.31 183 LYS A C 1
ATOM 1443 O O . LYS A 1 183 ? -30.501 -1.852 -20.172 1.00 68.31 183 LYS A O 1
ATOM 1448 N N . ILE A 1 184 ? -31.848 -0.776 -18.725 1.00 53.09 184 ILE A N 1
ATOM 1449 C CA . ILE A 1 184 ? -33.104 -1.113 -19.409 1.00 53.09 184 ILE A CA 1
ATOM 1450 C C . ILE A 1 184 ? -33.089 -0.414 -20.780 1.00 53.09 184 ILE A C 1
ATOM 1452 O O . ILE A 1 184 ? -32.816 0.779 -20.851 1.00 53.09 184 ILE A O 1
ATOM 1456 N N . GLY A 1 185 ? -33.243 -1.188 -21.861 1.00 61.12 185 GLY A N 1
ATOM 1457 C CA . GLY A 1 185 ? -33.079 -0.724 -23.249 1.00 61.12 185 GLY A CA 1
ATOM 1458 C C . GLY A 1 185 ? -31.688 -0.930 -23.878 1.00 61.12 185 GLY A C 1
ATOM 1459 O O . GLY A 1 185 ? -31.521 -0.655 -25.059 1.00 61.12 185 GLY A O 1
ATOM 1460 N N . GLY A 1 186 ? -30.689 -1.436 -23.141 1.00 64.56 186 GLY A N 1
ATOM 1461 C CA . GLY A 1 186 ? -29.368 -1.784 -23.691 1.00 64.56 186 GLY A CA 1
ATOM 1462 C C . GLY A 1 186 ? -29.281 -3.220 -24.231 1.00 64.56 186 GLY A C 1
ATOM 1463 O O . GLY A 1 186 ? -29.980 -4.111 -23.746 1.00 64.56 186 GLY A O 1
ATOM 1464 N N . MET A 1 187 ? -28.384 -3.463 -25.197 1.00 63.69 187 MET A N 1
ATOM 1465 C CA . MET A 1 187 ? -28.180 -4.764 -25.855 1.00 63.69 187 MET A CA 1
ATOM 1466 C C . MET A 1 187 ? -27.915 -5.885 -24.826 1.00 63.69 187 MET A C 1
ATOM 1468 O O . MET A 1 187 ? -26.866 -5.963 -24.174 1.00 63.69 187 MET A O 1
ATOM 1472 N N . LYS A 1 188 ? -28.908 -6.764 -24.634 1.00 64.38 188 LYS A N 1
ATOM 1473 C CA . LYS A 1 188 ? -28.849 -7.883 -23.675 1.00 64.38 188 LYS A CA 1
ATOM 1474 C C . LYS A 1 188 ? -28.207 -9.146 -24.248 1.00 64.38 188 LYS A C 1
ATOM 1476 O O . LYS A 1 188 ? -28.051 -10.100 -23.494 1.00 64.38 188 LYS A O 1
ATOM 1481 N N . ALA A 1 189 ? -27.755 -9.120 -25.504 1.00 62.94 189 ALA A N 1
ATOM 1482 C CA . ALA A 1 189 ? -26.902 -10.159 -26.075 1.00 62.94 189 ALA A CA 1
ATOM 1483 C C . ALA A 1 189 ? -25.695 -10.387 -25.145 1.00 62.94 189 ALA A C 1
ATOM 1485 O O . ALA A 1 189 ? -25.051 -9.434 -24.695 1.00 62.94 189 ALA A O 1
ATOM 1486 N N . GLY A 1 190 ? -25.532 -11.626 -24.697 1.00 60.31 190 GLY A N 1
ATOM 1487 C CA . GLY A 1 190 ? -24.680 -12.010 -23.581 1.00 60.31 190 GLY A CA 1
ATOM 1488 C C . GLY A 1 190 ? -23.216 -11.625 -23.764 1.00 60.31 190 GLY A C 1
ATOM 1489 O O . GLY A 1 190 ? -22.714 -11.480 -24.867 1.00 60.31 190 GLY A O 1
ATOM 1490 N N . THR A 1 191 ? -22.537 -11.468 -22.634 1.00 55.84 191 THR A N 1
ATOM 1491 C CA . THR A 1 191 ? -21.079 -11.391 -22.482 1.00 55.84 191 THR A CA 1
ATOM 1492 C C . THR A 1 191 ? -20.441 -12.755 -22.737 1.00 55.84 191 THR A C 1
ATOM 1494 O O . THR A 1 191 ? -19.864 -13.357 -21.840 1.00 55.84 191 THR A O 1
ATOM 1497 N N . PHE A 1 192 ? -20.617 -13.250 -23.949 1.00 53.38 192 PHE A N 1
ATOM 1498 C CA . PHE A 1 192 ? -19.783 -14.232 -24.614 1.00 53.38 192 PHE A CA 1
ATOM 1499 C C . PHE A 1 192 ? -19.913 -13.839 -26.074 1.00 53.38 192 PHE A C 1
ATOM 1501 O O . PHE A 1 192 ? -21.037 -13.778 -26.578 1.00 53.38 192 PHE A O 1
ATOM 1508 N N . ASP A 1 193 ? -18.803 -13.496 -26.723 1.00 52.75 193 ASP A N 1
ATOM 1509 C CA . ASP A 1 193 ? -18.814 -13.368 -28.175 1.00 52.75 193 ASP A CA 1
ATOM 1510 C C . ASP A 1 193 ? -19.485 -14.624 -28.737 1.00 52.75 193 ASP A C 1
ATOM 1512 O O . ASP A 1 193 ? -19.242 -15.729 -28.233 1.00 52.75 193 ASP A O 1
ATOM 1516 N N . THR A 1 194 ? -20.372 -14.472 -29.726 1.00 61.81 194 THR A N 1
ATOM 1517 C CA . THR A 1 194 ? -20.853 -15.629 -30.481 1.00 61.81 194 THR A CA 1
ATOM 1518 C C . THR A 1 194 ? -19.602 -16.348 -30.951 1.00 61.81 194 THR A C 1
ATOM 1520 O O . THR A 1 194 ? -18.827 -15.783 -31.723 1.00 61.81 194 THR A O 1
ATOM 1523 N N . TYR A 1 195 ? -19.368 -17.534 -30.387 1.00 53.28 195 TYR A N 1
ATOM 1524 C CA . TYR A 1 195 ? -18.181 -18.338 -30.639 1.00 53.28 195 TYR A CA 1
ATOM 1525 C C . TYR A 1 195 ? -17.922 -18.330 -32.152 1.00 53.28 195 TYR A C 1
ATOM 1527 O O . TYR A 1 195 ? -18.890 -18.561 -32.889 1.00 53.28 195 TYR A O 1
ATOM 1535 N N . PRO A 1 196 ? -16.701 -18.010 -32.632 1.00 63.72 196 PRO A N 1
ATOM 1536 C CA . PRO A 1 196 ? -16.436 -17.954 -34.063 1.00 63.72 196 PRO A CA 1
ATOM 1537 C C . PRO A 1 196 ? -16.971 -19.237 -34.682 1.00 63.72 196 PRO A C 1
ATOM 1539 O O . PRO A 1 196 ? -16.640 -20.319 -34.190 1.00 63.72 196 PRO A O 1
ATOM 1542 N N . SER A 1 197 ? -17.847 -19.137 -35.689 1.00 57.88 197 SER A N 1
ATOM 1543 C CA . SER A 1 197 ? -18.314 -20.325 -36.402 1.00 57.88 197 SER A CA 1
ATOM 1544 C C . SER A 1 197 ? -17.061 -21.074 -36.827 1.00 57.88 197 SER A C 1
ATOM 1546 O O . SER A 1 197 ? -16.253 -20.497 -37.555 1.00 57.88 197 SER A O 1
ATOM 1548 N N . HIS A 1 198 ? -16.861 -22.256 -36.243 1.00 56.25 198 HIS A N 1
ATOM 1549 C CA . HIS A 1 198 ? -15.595 -22.973 -36.236 1.00 56.25 198 HIS A CA 1
ATOM 1550 C C . HIS A 1 198 ? -14.848 -22.811 -37.559 1.00 56.25 198 HIS A C 1
ATOM 1552 O O . HIS A 1 198 ? -15.423 -23.003 -38.631 1.00 56.25 198 HIS A O 1
ATOM 1558 N N . SER A 1 199 ? -13.579 -22.426 -37.434 1.00 55.47 199 SER A N 1
ATOM 1559 C CA . SER A 1 199 ? -12.548 -22.503 -38.461 1.00 55.47 199 SER A CA 1
ATOM 1560 C C . SER A 1 199 ? -12.830 -23.610 -39.474 1.00 55.47 199 SER A C 1
ATOM 1562 O O . SER A 1 199 ? -13.172 -24.727 -39.081 1.00 55.47 199 SER A O 1
ATOM 1564 N N . ALA A 1 200 ? -12.644 -23.296 -40.758 1.00 57.38 200 ALA A N 1
ATOM 1565 C CA . ALA A 1 200 ? -12.580 -24.246 -41.862 1.00 57.38 200 ALA A CA 1
ATOM 1566 C C . ALA A 1 200 ? -11.402 -25.220 -41.661 1.00 57.38 200 ALA A C 1
ATOM 1568 O O . ALA A 1 200 ? -10.381 -25.139 -42.334 1.00 57.38 200 ALA A O 1
ATOM 1569 N N . ASP A 1 201 ? -11.520 -26.091 -40.667 1.00 60.53 201 ASP A N 1
ATOM 1570 C CA . ASP A 1 201 ? -10.577 -27.150 -40.367 1.00 60.53 201 ASP A CA 1
ATOM 1571 C C . ASP A 1 201 ? -10.972 -28.364 -41.228 1.00 60.53 201 ASP A C 1
ATOM 1573 O O . ASP A 1 201 ? -12.085 -28.887 -41.074 1.00 60.53 201 ASP A O 1
ATOM 1577 N N . PRO A 1 202 ? -10.122 -28.789 -42.182 1.00 65.06 202 PRO A N 1
ATOM 1578 C CA . PRO A 1 202 ? -10.447 -29.851 -43.132 1.00 65.06 202 PRO A CA 1
ATOM 1579 C C . PRO A 1 202 ? -10.623 -31.239 -42.490 1.00 65.06 202 PRO A C 1
ATOM 1581 O O . PRO A 1 202 ? -11.029 -32.169 -43.183 1.00 65.06 202 PRO A O 1
ATOM 1584 N N . TYR A 1 203 ? -10.376 -31.394 -41.183 1.00 58.69 203 TYR A N 1
ATOM 1585 C CA . TYR A 1 203 ? -10.402 -32.688 -40.490 1.00 58.69 203 TYR A CA 1
ATOM 1586 C C . TYR A 1 203 ? -11.542 -32.867 -39.469 1.00 58.69 203 TYR A C 1
ATOM 1588 O O . TYR A 1 203 ? -11.459 -33.724 -38.587 1.00 58.69 203 TYR A O 1
ATOM 1596 N N . ILE A 1 204 ? -12.642 -32.109 -39.559 1.00 57.59 204 ILE A N 1
ATOM 1597 C CA . ILE A 1 204 ? -13.763 -32.279 -38.617 1.00 57.59 204 ILE A CA 1
ATOM 1598 C C . ILE A 1 204 ? -14.683 -33.438 -39.042 1.00 57.59 204 ILE A C 1
ATOM 1600 O O . ILE A 1 204 ? -15.431 -33.354 -40.018 1.00 57.59 204 ILE A O 1
ATOM 1604 N N . ILE A 1 205 ? -14.710 -34.497 -38.227 1.00 62.66 205 ILE A N 1
ATOM 1605 C CA . ILE A 1 205 ? -15.699 -35.583 -38.299 1.00 62.66 205 ILE A CA 1
ATOM 1606 C C . ILE A 1 205 ? -17.084 -35.010 -37.953 1.00 62.66 205 ILE A C 1
ATOM 1608 O O . ILE A 1 205 ? -17.346 -34.623 -36.809 1.00 62.66 205 ILE A O 1
ATOM 1612 N N . ARG A 1 206 ? -17.994 -34.954 -38.933 1.00 59.75 206 ARG A N 1
ATOM 1613 C CA . ARG A 1 206 ? -19.378 -34.489 -38.735 1.00 59.75 206 ARG A CA 1
ATOM 1614 C C . ARG A 1 206 ? -20.110 -35.410 -37.753 1.00 59.75 206 ARG A C 1
ATOM 1616 O O . ARG A 1 206 ? -20.465 -36.531 -38.101 1.00 59.75 206 ARG A O 1
ATOM 1623 N N . ARG A 1 207 ? -20.385 -34.934 -36.534 1.00 63.00 207 ARG A N 1
ATOM 1624 C CA . ARG A 1 207 ? -21.301 -35.624 -35.611 1.00 63.00 207 ARG A CA 1
ATOM 1625 C C . ARG A 1 207 ? -22.742 -35.354 -36.044 1.00 63.00 207 ARG A C 1
ATOM 1627 O O . ARG A 1 207 ? -23.136 -34.198 -36.190 1.00 63.00 207 ARG A O 1
ATOM 1634 N N . SER A 1 208 ? -23.518 -36.413 -36.264 1.00 65.88 208 SER A N 1
ATOM 1635 C CA . SER A 1 208 ? -24.937 -36.313 -36.606 1.00 65.88 208 SER A CA 1
ATOM 1636 C C . SER A 1 208 ? -25.730 -35.644 -35.475 1.00 65.88 208 SER A C 1
ATOM 1638 O O . SER A 1 208 ? -25.410 -35.778 -34.289 1.00 65.88 208 SER A O 1
ATOM 1640 N N . LYS A 1 209 ? -26.767 -34.883 -35.845 1.00 62.97 209 LYS A N 1
ATOM 1641 C CA . LYS A 1 209 ? -27.693 -34.254 -34.891 1.00 62.97 209 LYS A CA 1
ATOM 1642 C C . LYS A 1 209 ? -28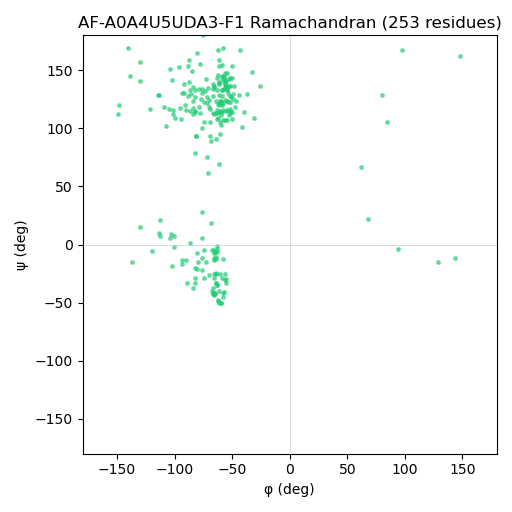.323 -35.339 -34.011 1.00 62.9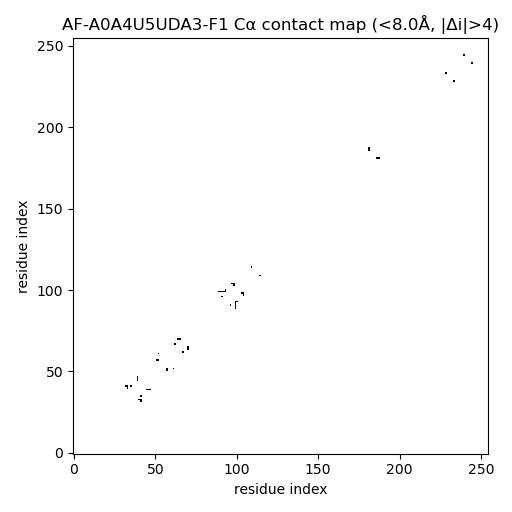7 209 LYS A C 1
ATOM 1644 O O . LYS A 1 209 ? -28.765 -36.363 -34.526 1.00 62.97 209 LYS A O 1
ATOM 1649 N N . LYS A 1 210 ? -28.373 -35.107 -32.695 1.00 60.69 210 LYS A N 1
ATOM 1650 C CA . LYS A 1 210 ? -29.078 -35.997 -31.763 1.00 60.69 210 LYS A CA 1
ATOM 1651 C C . LYS A 1 210 ? -30.573 -35.963 -32.098 1.00 60.69 210 LYS A C 1
ATOM 1653 O O . LYS A 1 210 ? -31.152 -34.879 -32.146 1.00 60.69 210 LYS A O 1
ATOM 1658 N N . SER A 1 211 ? -31.156 -37.130 -32.363 1.00 60.84 211 SER A N 1
ATOM 1659 C CA . SER A 1 211 ? -32.602 -37.311 -32.500 1.00 60.84 211 SER A CA 1
ATOM 1660 C C . SER A 1 211 ? -33.305 -36.949 -31.188 1.00 60.84 211 SER A C 1
ATOM 1662 O O . SER A 1 211 ? -32.685 -36.981 -30.122 1.00 60.84 211 SER A O 1
ATOM 1664 N N . ASN A 1 212 ? -34.574 -36.541 -31.295 1.00 63.81 212 ASN A N 1
ATOM 1665 C CA . ASN A 1 212 ? -35.426 -36.079 -30.197 1.00 63.81 212 ASN A CA 1
ATOM 1666 C C . ASN A 1 212 ? -35.212 -36.912 -28.927 1.00 63.81 212 ASN A C 1
ATOM 1668 O O . ASN A 1 212 ? -35.501 -38.106 -28.910 1.00 63.81 212 ASN A O 1
ATOM 1672 N N . GLN A 1 213 ? -34.673 -36.278 -27.884 1.00 65.88 213 GLN A N 1
ATOM 1673 C CA . GLN A 1 213 ? -34.538 -36.911 -26.578 1.00 65.88 213 GLN A CA 1
ATOM 1674 C C . GLN A 1 213 ? -35.940 -37.138 -26.013 1.00 65.88 213 GLN A C 1
ATOM 1676 O O . GLN A 1 213 ? -36.752 -36.212 -25.980 1.00 65.88 213 GLN A O 1
ATOM 1681 N N . GLU A 1 214 ? -36.212 -38.374 -25.600 1.00 68.69 214 GLU A N 1
ATOM 1682 C CA . GLU A 1 214 ? -37.428 -38.766 -24.888 1.00 68.69 214 GLU A CA 1
ATOM 1683 C C . GLU A 1 214 ? -37.699 -37.845 -23.683 1.00 68.69 214 GLU A C 1
ATOM 1685 O O . GLU A 1 214 ? -36.760 -37.249 -23.136 1.00 68.69 214 GLU A O 1
ATOM 1690 N N . PRO A 1 215 ? -38.969 -37.686 -23.259 1.00 71.06 215 PRO A N 1
ATOM 1691 C CA . PRO A 1 215 ? -39.323 -36.795 -22.161 1.00 71.06 215 PRO A CA 1
ATOM 1692 C C . PRO A 1 215 ? -38.577 -37.190 -20.883 1.00 71.06 215 PRO A C 1
ATOM 1694 O O . PRO A 1 215 ? -38.876 -38.189 -20.234 1.00 71.06 215 PRO A O 1
ATOM 1697 N N . VAL A 1 216 ? -37.595 -36.366 -20.517 1.00 78.06 216 VAL A N 1
ATOM 1698 C CA . VAL A 1 216 ? -36.835 -36.494 -19.274 1.00 78.06 216 VAL A CA 1
ATOM 1699 C C . VAL A 1 216 ? -37.810 -36.431 -18.098 1.00 78.06 216 VAL A C 1
ATOM 1701 O O . VAL A 1 216 ? -38.535 -35.445 -17.938 1.00 78.06 216 VAL A O 1
ATOM 1704 N N . PHE A 1 217 ? -37.822 -37.483 -17.278 1.00 76.19 217 PHE A N 1
ATOM 1705 C CA . PHE A 1 217 ? -38.681 -37.603 -16.103 1.00 76.19 217 PHE A CA 1
ATOM 1706 C C . PHE A 1 217 ? -38.509 -36.400 -15.165 1.00 76.19 217 PHE A C 1
ATOM 1708 O O . PHE A 1 217 ? -37.407 -36.099 -14.701 1.00 76.19 217 PHE A O 1
ATOM 1715 N N . ARG A 1 218 ? -39.617 -35.713 -14.873 1.00 76.12 218 ARG A N 1
ATOM 1716 C CA . ARG A 1 218 ? -39.688 -34.655 -13.861 1.00 76.12 218 ARG A CA 1
ATOM 1717 C C . ARG A 1 218 ? -40.506 -35.187 -12.686 1.00 76.12 218 ARG 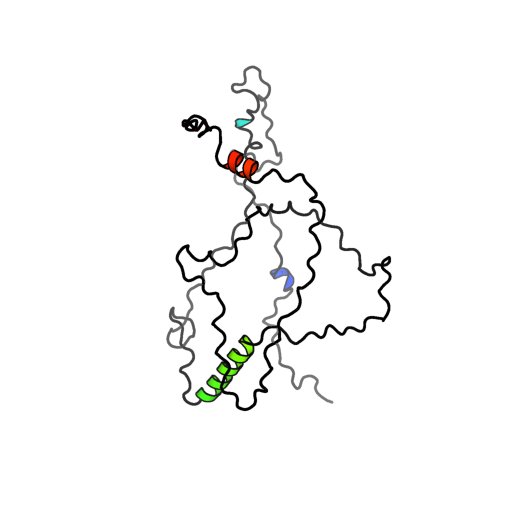A C 1
ATOM 1719 O O . ARG A 1 218 ? -41.677 -35.498 -12.898 1.00 76.12 218 ARG A O 1
ATOM 1726 N N . PRO A 1 219 ? -39.940 -35.299 -11.473 1.00 77.12 219 PRO A N 1
ATOM 1727 C CA . PRO A 1 219 ? -40.713 -35.757 -10.328 1.00 77.12 219 PRO A CA 1
ATOM 1728 C C . PRO A 1 219 ? -41.848 -34.772 -10.032 1.00 77.12 219 PRO A C 1
ATOM 1730 O O . PRO A 1 219 ? -41.684 -33.555 -10.177 1.00 77.12 219 PRO A O 1
ATOM 1733 N N . ALA A 1 220 ? -42.999 -35.301 -9.611 1.00 74.44 220 ALA A N 1
ATOM 1734 C CA . ALA A 1 220 ? -44.119 -34.478 -9.180 1.00 74.44 220 ALA A CA 1
ATOM 1735 C C . ALA A 1 220 ? -43.661 -33.589 -8.008 1.00 74.44 220 ALA A C 1
ATOM 1737 O O . ALA A 1 220 ? -43.070 -34.108 -7.055 1.00 74.44 220 ALA A O 1
ATOM 1738 N N . PRO A 1 221 ? -43.876 -32.260 -8.065 1.00 70.44 221 PRO A N 1
ATOM 1739 C CA . PRO A 1 221 ? -43.519 -31.386 -6.960 1.00 70.44 221 PRO A CA 1
ATOM 1740 C C . PRO A 1 221 ? -44.314 -31.838 -5.736 1.00 70.44 221 PRO A C 1
ATOM 1742 O O . PRO A 1 221 ? -45.544 -31.802 -5.745 1.00 70.44 221 PRO A O 1
ATOM 1745 N N . GLY A 1 222 ? -43.602 -32.322 -4.718 1.00 76.94 222 GLY A N 1
ATOM 1746 C CA . GLY A 1 222 ? -44.202 -32.828 -3.490 1.00 76.94 222 GLY A CA 1
ATOM 1747 C C . GLY A 1 222 ? -45.077 -31.783 -2.781 1.00 76.94 222 GLY A C 1
ATOM 1748 O O . GLY A 1 222 ? -45.059 -30.598 -3.139 1.00 76.94 222 GLY A O 1
ATOM 1749 N N . PRO A 1 223 ? -45.848 -32.205 -1.765 1.00 75.00 223 PRO A N 1
ATOM 1750 C CA . PRO A 1 223 ? -46.720 -31.313 -1.012 1.00 75.00 223 PRO A CA 1
ATOM 1751 C C . PRO A 1 223 ? -45.914 -30.125 -0.473 1.00 75.00 223 PRO A C 1
ATOM 1753 O O . PRO A 1 223 ? -44.898 -30.290 0.203 1.00 75.00 223 PRO A O 1
ATOM 1756 N N . LYS A 1 224 ? -46.336 -28.909 -0.832 1.00 71.50 224 LYS A N 1
ATOM 1757 C CA . LYS A 1 224 ? -45.646 -27.679 -0.429 1.00 71.50 224 LYS A CA 1
ATOM 1758 C C . LYS A 1 224 ? -45.749 -27.525 1.090 1.00 71.50 224 LYS A C 1
ATOM 1760 O O . LYS A 1 224 ? -46.820 -27.709 1.656 1.00 71.50 224 LYS A O 1
ATOM 1765 N N . SER A 1 225 ? -44.643 -27.153 1.733 1.00 75.06 225 SER A N 1
ATOM 1766 C CA . SER A 1 225 ? -44.520 -27.046 3.197 1.00 75.06 225 SER A CA 1
ATOM 1767 C C . SER A 1 225 ? -45.388 -25.955 3.831 1.00 75.06 225 SER A C 1
ATOM 1769 O O . SER A 1 225 ? -45.524 -25.912 5.051 1.00 75.06 225 SER A O 1
ATOM 1771 N N . THR A 1 226 ? -45.980 -25.070 3.028 1.00 72.25 226 THR A N 1
ATOM 1772 C CA . THR A 1 226 ? -46.876 -24.012 3.492 1.00 72.25 226 THR A CA 1
ATOM 1773 C C . THR A 1 226 ? -48.075 -23.869 2.551 1.00 72.25 226 THR A C 1
ATOM 1775 O O . THR A 1 226 ? -47.928 -24.037 1.333 1.00 72.25 226 THR A O 1
ATOM 1778 N N . PRO A 1 227 ? -49.275 -23.553 3.079 1.00 77.12 227 PRO A N 1
ATOM 1779 C CA . PRO A 1 227 ? -50.437 -23.279 2.247 1.00 77.12 227 PRO A CA 1
ATOM 1780 C C . PRO A 1 227 ? -50.158 -22.039 1.390 1.00 77.12 227 PRO A C 1
ATOM 1782 O O . PRO A 1 227 ? -50.002 -20.924 1.891 1.00 77.12 227 PRO A O 1
ATOM 1785 N N . VAL A 1 228 ? -50.065 -22.237 0.076 1.00 72.25 228 VAL A N 1
ATOM 1786 C CA . VAL A 1 228 ? -49.867 -21.143 -0.877 1.00 72.25 228 VAL A CA 1
ATOM 1787 C C . VAL A 1 228 ? -51.211 -20.456 -1.086 1.00 72.25 228 VAL A C 1
ATOM 1789 O O . VAL A 1 228 ? -52.165 -21.075 -1.553 1.00 72.25 228 VAL A O 1
ATOM 1792 N N . LYS A 1 229 ? -51.293 -19.168 -0.739 1.00 78.31 229 LYS A N 1
ATOM 1793 C CA . LYS A 1 229 ? -52.474 -18.342 -1.023 1.00 78.31 229 LYS A CA 1
ATOM 1794 C C . LYS A 1 229 ? -52.724 -18.314 -2.533 1.00 78.31 229 LYS A C 1
ATOM 1796 O O . LYS A 1 229 ? -51.772 -18.274 -3.314 1.00 78.31 229 LYS A O 1
ATOM 1801 N N . SER A 1 230 ? -53.993 -18.334 -2.945 1.00 85.75 230 SER A N 1
ATOM 1802 C CA . SER A 1 230 ? -54.351 -18.278 -4.365 1.00 85.75 230 SER A CA 1
ATOM 1803 C C . SER A 1 230 ? -53.717 -17.054 -5.034 1.00 85.75 230 SER A C 1
ATOM 1805 O O . SER A 1 230 ? -53.563 -15.998 -4.416 1.00 85.75 230 SER A O 1
ATOM 1807 N N . ILE A 1 231 ? -53.362 -17.179 -6.316 1.00 81.25 231 ILE A N 1
ATOM 1808 C CA . ILE A 1 231 ? -52.796 -16.067 -7.101 1.00 81.25 231 ILE A CA 1
ATOM 1809 C C . ILE A 1 231 ? -53.731 -14.847 -7.072 1.00 81.25 231 ILE A C 1
ATOM 1811 O O . ILE A 1 231 ? -53.264 -13.713 -7.005 1.00 81.25 231 ILE A O 1
ATOM 1815 N N . ILE A 1 232 ? -55.045 -15.082 -7.023 1.00 83.12 232 ILE A N 1
ATOM 1816 C CA . ILE A 1 232 ? -56.068 -14.041 -6.877 1.00 83.12 232 ILE A CA 1
ATOM 1817 C C . ILE A 1 232 ? -55.882 -13.283 -5.557 1.00 83.12 232 ILE A C 1
ATOM 1819 O O . ILE A 1 232 ? -55.776 -12.060 -5.567 1.00 83.12 232 ILE A O 1
ATOM 1823 N N . ALA A 1 233 ? -55.759 -13.990 -4.428 1.00 83.75 233 ALA A N 1
ATOM 1824 C CA . ALA A 1 233 ? -55.540 -13.361 -3.127 1.00 83.75 233 ALA A CA 1
ATOM 1825 C C . ALA A 1 233 ? -54.210 -12.591 -3.066 1.00 83.75 233 ALA A C 1
ATOM 1827 O O . ALA A 1 233 ? -54.125 -11.544 -2.426 1.00 83.75 233 ALA A O 1
ATOM 1828 N N . VAL A 1 234 ? -53.164 -13.082 -3.737 1.00 84.19 234 VAL A N 1
ATOM 1829 C CA . VAL A 1 234 ? -51.881 -12.369 -3.846 1.00 84.19 234 VAL A CA 1
ATOM 1830 C C . VAL A 1 234 ? -52.042 -11.072 -4.641 1.00 84.19 234 VAL A C 1
ATOM 1832 O O . VAL A 1 234 ? -51.537 -10.036 -4.214 1.00 84.19 234 VAL A O 1
ATOM 1835 N N . ASN A 1 235 ? -52.775 -11.108 -5.755 1.00 84.12 235 ASN A N 1
ATOM 1836 C CA . ASN A 1 235 ? -53.009 -9.929 -6.585 1.00 84.12 235 ASN A CA 1
ATOM 1837 C C . ASN A 1 235 ? -53.858 -8.876 -5.864 1.00 84.12 235 ASN A C 1
ATOM 1839 O O . ASN A 1 235 ? -53.480 -7.710 -5.884 1.00 84.12 235 ASN A O 1
ATOM 1843 N N . VAL A 1 236 ? -54.922 -9.279 -5.160 1.00 83.69 236 VAL A N 1
ATOM 1844 C CA . VAL A 1 236 ? -55.774 -8.361 -4.381 1.00 83.69 236 VAL A CA 1
ATOM 1845 C 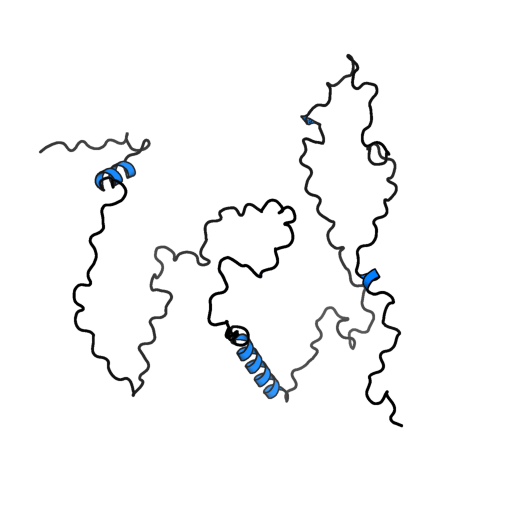C . VAL A 1 236 ? -54.986 -7.677 -3.264 1.00 83.69 236 VAL A C 1
ATOM 1847 O O . VAL A 1 236 ? -55.021 -6.457 -3.156 1.00 83.69 236 VAL A O 1
ATOM 1850 N N . ASN A 1 237 ? -54.211 -8.432 -2.477 1.00 81.62 237 ASN A N 1
ATOM 1851 C CA . ASN A 1 237 ? -53.374 -7.852 -1.416 1.00 81.62 237 ASN A CA 1
ATOM 1852 C C . ASN A 1 237 ? -52.281 -6.919 -1.963 1.00 81.62 237 ASN A C 1
ATOM 1854 O O . ASN A 1 237 ? -51.791 -6.051 -1.247 1.00 81.62 237 ASN A O 1
ATOM 1858 N N . ARG A 1 238 ? -51.858 -7.122 -3.217 1.00 80.88 238 ARG A N 1
ATOM 1859 C CA . ARG A 1 238 ? -50.869 -6.268 -3.880 1.00 80.88 238 ARG A CA 1
ATOM 1860 C C . ARG A 1 238 ? -51.495 -5.001 -4.460 1.00 80.88 238 ARG A C 1
ATOM 1862 O O . ARG A 1 238 ? -50.816 -3.980 -4.506 1.00 80.88 238 ARG A O 1
ATOM 1869 N N . SER A 1 239 ? -52.741 -5.068 -4.929 1.00 78.81 239 SER A N 1
ATOM 1870 C CA . SER A 1 239 ? -53.428 -3.944 -5.573 1.00 78.81 239 SER A CA 1
ATOM 1871 C C . SER A 1 239 ? -54.196 -3.060 -4.590 1.00 78.81 239 SER A C 1
ATOM 1873 O O . SER A 1 239 ? -54.286 -1.855 -4.808 1.00 78.81 239 SER A O 1
ATOM 1875 N N . VAL A 1 240 ? -54.743 -3.635 -3.515 1.00 79.81 240 VAL A N 1
ATOM 1876 C CA . VAL A 1 240 ? -55.560 -2.925 -2.525 1.00 79.81 240 VAL A CA 1
ATOM 1877 C C . VAL A 1 240 ? -54.750 -2.711 -1.251 1.00 79.81 240 VAL A C 1
ATOM 1879 O O . VAL A 1 240 ? -54.369 -3.659 -0.571 1.00 79.81 240 VAL A O 1
ATOM 1882 N N . HIS A 1 241 ? -54.505 -1.450 -0.905 1.00 78.19 241 HIS A N 1
ATOM 1883 C CA . HIS A 1 241 ? -53.895 -1.056 0.365 1.00 78.19 241 HIS A CA 1
ATOM 1884 C C . HIS A 1 241 ? -54.571 0.203 0.915 1.00 78.19 241 HIS A C 1
ATOM 1886 O O . HIS A 1 241 ? -55.343 0.859 0.216 1.00 78.19 241 HIS A O 1
ATOM 1892 N N . SER A 1 242 ? -54.272 0.559 2.167 1.00 79.62 242 SER A N 1
ATOM 1893 C CA . SER A 1 242 ? -54.932 1.642 2.921 1.00 79.62 242 SER A CA 1
ATOM 1894 C C . SER A 1 242 ? -54.875 3.031 2.268 1.00 79.62 242 SER A C 1
ATOM 1896 O O . SER A 1 242 ? -55.606 3.921 2.679 1.00 79.62 242 SER A O 1
ATOM 1898 N N . ALA A 1 243 ? -54.049 3.227 1.242 1.00 75.00 243 ALA A N 1
ATOM 1899 C CA . ALA A 1 243 ? -53.997 4.474 0.480 1.00 75.00 243 ALA A CA 1
ATOM 1900 C C . ALA A 1 243 ? -54.886 4.469 -0.783 1.00 75.00 243 ALA A C 1
ATOM 1902 O O . ALA A 1 243 ? -55.175 5.537 -1.307 1.00 75.00 243 ALA A O 1
ATOM 1903 N N . ASN A 1 244 ? -55.335 3.296 -1.254 1.00 71.75 244 ASN A N 1
ATOM 1904 C CA . ASN A 1 244 ? -56.027 3.126 -2.542 1.00 71.75 244 ASN A CA 1
ATOM 1905 C C . ASN A 1 244 ? -57.452 2.551 -2.420 1.00 71.75 244 ASN A C 1
ATOM 1907 O O 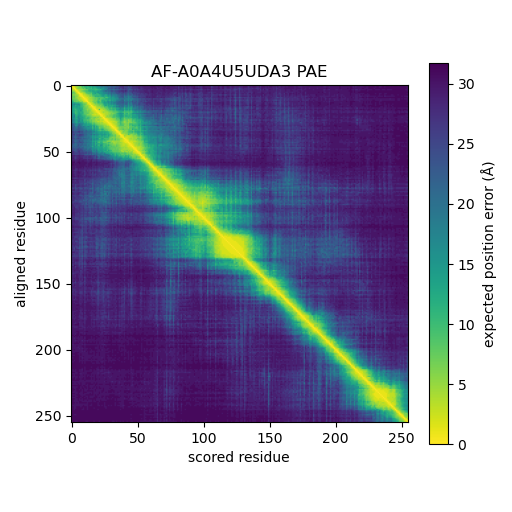. ASN A 1 244 ? -58.151 2.431 -3.419 1.00 71.75 244 ASN A O 1
ATOM 1911 N N . TYR A 1 245 ? -57.905 2.150 -1.230 1.00 70.19 245 TYR A N 1
ATOM 1912 C CA . TYR A 1 245 ? -59.208 1.483 -1.074 1.00 70.19 245 TYR A CA 1
ATOM 1913 C C . TYR A 1 245 ? -60.424 2.429 -1.160 1.00 70.19 245 TYR A C 1
ATOM 1915 O O . TYR A 1 245 ? -61.550 1.954 -1.270 1.00 70.19 245 TYR A O 1
ATOM 1923 N N . THR A 1 246 ? -60.212 3.750 -1.119 1.00 65.56 246 THR A N 1
ATOM 1924 C CA . THR A 1 246 ? -61.261 4.782 -1.227 1.00 65.56 246 THR A CA 1
ATOM 1925 C C . THR A 1 246 ? -61.487 5.288 -2.652 1.00 65.56 246 THR A C 1
ATOM 1927 O O . THR A 1 246 ? -62.503 5.932 -2.906 1.00 65.56 246 THR A O 1
ATOM 1930 N N . SER A 1 247 ? -60.593 4.992 -3.605 1.00 59.62 247 SER A N 1
ATOM 1931 C CA . SER A 1 247 ? -60.871 5.243 -5.021 1.00 59.62 247 SER A CA 1
ATOM 1932 C C . SER A 1 247 ? -61.863 4.192 -5.510 1.00 59.62 247 SER A C 1
ATOM 1934 O O . SER A 1 247 ? -61.501 3.024 -5.648 1.00 59.62 247 SER A O 1
ATOM 1936 N N . ALA A 1 248 ? -63.111 4.626 -5.693 1.00 58.03 248 ALA A N 1
ATOM 1937 C CA . ALA A 1 248 ? -64.266 3.852 -6.129 1.00 58.03 248 ALA A CA 1
ATOM 1938 C C . ALA A 1 248 ? -63.896 2.696 -7.073 1.00 58.03 248 ALA A C 1
ATOM 1940 O O . ALA A 1 248 ? -63.536 2.903 -8.231 1.00 58.03 248 ALA A O 1
ATOM 1941 N N . ILE A 1 249 ? -64.010 1.469 -6.567 1.00 59.19 249 ILE A N 1
ATOM 1942 C CA . ILE A 1 249 ? -64.081 0.279 -7.410 1.00 59.19 249 ILE A CA 1
ATOM 1943 C C . ILE A 1 249 ? -65.449 0.368 -8.098 1.00 59.19 249 ILE A C 1
ATOM 1945 O O . ILE A 1 249 ? -66.453 0.369 -7.383 1.00 59.19 249 ILE A O 1
ATOM 1949 N N . PRO A 1 250 ? -65.543 0.487 -9.435 1.00 53.94 250 PRO A N 1
ATOM 1950 C CA . PRO A 1 250 ? -66.838 0.443 -10.090 1.00 53.94 250 PRO A CA 1
ATOM 1951 C C . PRO A 1 250 ? -67.462 -0.925 -9.815 1.00 53.94 250 PRO A C 1
ATOM 1953 O O . PRO A 1 250 ? -66.894 -1.968 -10.145 1.00 53.94 250 PRO A O 1
ATOM 1956 N N . THR A 1 251 ? -68.624 -0.906 -9.171 1.00 52.81 251 THR A N 1
ATOM 1957 C CA . THR A 1 251 ? -69.495 -2.059 -8.983 1.00 52.81 251 THR A CA 1
ATOM 1958 C C . THR A 1 251 ? -69.972 -2.510 -10.357 1.00 52.81 251 THR A C 1
ATOM 1960 O O . THR A 1 251 ? -70.981 -2.037 -10.869 1.00 52.81 251 THR A O 1
ATOM 1963 N N . VAL A 1 252 ? -69.240 -3.427 -10.984 1.00 49.97 252 VAL A N 1
ATOM 1964 C CA . VAL A 1 252 ? -69.817 -4.239 -12.051 1.00 49.97 252 VAL A CA 1
ATOM 1965 C C . VAL A 1 252 ? -70.573 -5.366 -11.358 1.00 49.97 252 VAL A C 1
ATOM 1967 O O . VAL A 1 252 ? -69.998 -6.377 -10.962 1.00 49.97 252 VAL A O 1
ATOM 1970 N N . MET A 1 253 ? -71.864 -5.128 -11.137 1.00 40.81 253 MET A N 1
ATOM 1971 C CA . MET A 1 253 ? -72.844 -6.183 -10.913 1.00 40.81 253 MET A CA 1
ATOM 1972 C C . MET A 1 253 ? -73.550 -6.522 -12.231 1.00 40.81 253 MET A C 1
ATOM 1974 O O . MET A 1 253 ? -73.766 -5.634 -13.055 1.00 40.81 253 MET A O 1
ATOM 1978 N N . THR A 1 254 ? -74.018 -7.776 -12.304 1.00 37.12 254 THR A N 1
ATOM 1979 C CA . THR A 1 254 ? -75.043 -8.350 -13.212 1.00 37.12 254 THR A CA 1
ATOM 1980 C C . THR A 1 254 ? -74.540 -8.693 -14.627 1.00 37.12 254 THR A C 1
ATOM 1982 O O . THR A 1 254 ? -73.897 -7.857 -15.248 1.00 37.12 254 THR A O 1
ATOM 1985 N N . VAL A 1 255 ? -74.729 -9.885 -15.215 1.00 39.09 255 VAL A N 1
ATOM 1986 C CA . VAL A 1 255 ? -75.482 -11.134 -14.933 1.00 39.09 255 VAL A CA 1
ATOM 1987 C C . VAL A 1 255 ? -74.593 -12.318 -15.323 1.00 39.09 255 VAL A C 1
ATOM 1989 O O . VAL A 1 255 ? -73.857 -12.172 -16.325 1.00 39.09 255 VAL A O 1
#

Organism: Collichthys lucidus (NCBI:txid240159)

pLDDT: mean 71.81, std 10.79, range [37.12, 95.12]

Solvent-accessible surface area (backbone atoms only — not comparable to full-atom values): 18985 Å² total; per-residue (Å²): 139,84,74,94,64,84,82,68,82,85,76,72,77,89,80,64,72,84,64,64,66,72,79,72,54,88,75,86,85,78,86,74,87,64,74,96,57,102,53,72,74,77,55,94,56,94,69,85,86,63,94,57,78,79,46,95,84,48,85,73,75,70,88,51,65,92,75,36,81,80,71,54,80,75,75,79,86,72,76,82,73,83,76,88,83,78,80,76,86,72,88,76,60,66,88,80,44,89,77,58,49,94,61,84,74,79,90,67,76,82,57,86,85,48,53,66,63,50,49,54,51,51,52,52,52,54,52,59,70,67,53,82,75,76,81,85,77,73,85,78,63,92,66,72,97,58,82,74,57,93,89,62,75,92,66,76,78,77,75,81,78,68,85,74,71,83,73,77,77,73,68,88,71,72,90,70,69,96,63,82,77,80,58,92,92,52,87,75,76,64,102,57,78,79,70,73,80,72,75,94,58,94,80,70,81,84,76,77,82,82,69,86,77,72,87,76,88,72,81,78,83,66,87,69,94,58,91,74,74,51,70,65,59,53,48,47,65,72,70,50,46,98,88,51,70,81,63,79,76,80,83,84,73,87,133

Radius of gyration: 40.57 Å; Cα contacts (8 Å, |Δi|>4): 28; chains: 1; bounding box: 126×73×96 Å